Protein AF-A0A353F6K3-F1 (afdb_monomer_lite)

pLDDT: mean 84.4, std 13.79, range [37.53, 97.62]

Radius of gyration: 25.45 Å; chains: 1; bounding box: 51×41×74 Å

Structure (mmCIF, N/CA/C/O backbone):
data_AF-A0A353F6K3-F1
#
_entry.id   AF-A0A353F6K3-F1
#
loop_
_atom_site.group_PDB
_atom_site.id
_atom_site.type_symbol
_atom_site.label_atom_id
_atom_site.label_alt_id
_atom_site.label_comp_id
_atom_site.label_asym_id
_atom_site.label_entity_id
_atom_site.label_seq_id
_atom_site.pdbx_PDB_ins_code
_atom_site.Cartn_x
_atom_site.Cartn_y
_atom_site.Cartn_z
_atom_site.occupancy
_atom_site.B_iso_or_equiv
_atom_site.auth_seq_id
_atom_site.auth_comp_id
_atom_site.auth_asym_id
_atom_site.auth_atom_id
_atom_site.pdbx_PDB_model_num
ATOM 1 N N . LEU A 1 1 ? -13.059 3.653 26.424 1.00 68.94 1 LEU A N 1
ATOM 2 C CA . LEU A 1 1 ? -14.108 4.687 26.258 1.00 68.94 1 LEU A CA 1
ATOM 3 C C . LEU A 1 1 ? -14.624 5.206 27.599 1.00 68.94 1 LEU A C 1
ATOM 5 O O . LEU A 1 1 ? -14.699 6.416 27.741 1.00 68.94 1 LEU A O 1
ATOM 9 N N . THR A 1 2 ? -14.879 4.340 28.588 1.00 82.88 2 THR A N 1
ATOM 10 C CA . THR A 1 2 ? -15.416 4.696 29.921 1.00 82.88 2 THR A CA 1
ATOM 11 C C . THR A 1 2 ? -14.695 5.873 30.584 1.00 82.88 2 THR A C 1
ATOM 13 O O . THR A 1 2 ? -15.332 6.873 30.871 1.00 82.88 2 THR A O 1
ATOM 16 N N . ARG A 1 3 ? -13.354 5.855 30.632 1.00 84.88 3 ARG A N 1
ATOM 17 C CA . ARG A 1 3 ? -12.540 6.946 31.208 1.00 84.88 3 ARG A CA 1
ATOM 18 C C . ARG A 1 3 ? -12.858 8.347 30.662 1.00 84.88 3 ARG A C 1
ATOM 20 O O . ARG A 1 3 ? -12.774 9.320 31.400 1.00 84.88 3 ARG A O 1
ATOM 27 N N . PHE A 1 4 ? -13.160 8.474 29.368 1.00 88.81 4 PHE A N 1
ATOM 28 C CA . PHE A 1 4 ? -13.460 9.780 28.765 1.00 88.81 4 PHE A CA 1
ATOM 29 C C . PHE A 1 4 ? -14.883 10.239 29.093 1.00 88.81 4 P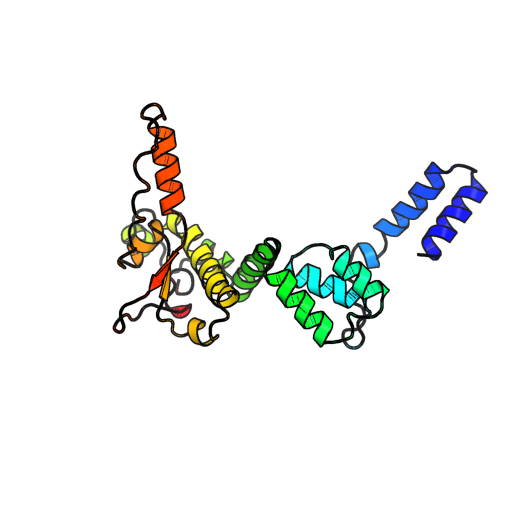HE A C 1
ATOM 31 O O . PHE A 1 4 ? -15.098 11.429 29.295 1.00 88.81 4 PHE A O 1
ATOM 38 N N . PHE A 1 5 ? -15.831 9.300 29.178 1.00 89.31 5 PHE A N 1
ATOM 39 C CA . PHE A 1 5 ? -17.188 9.584 29.643 1.00 89.31 5 PHE A CA 1
ATOM 40 C C . PHE A 1 5 ? -17.203 9.978 31.118 1.00 89.31 5 PHE A C 1
ATOM 42 O O . PHE A 1 5 ? -17.871 10.946 31.466 1.00 89.31 5 PHE A O 1
ATOM 49 N N . ASP A 1 6 ? -16.430 9.288 31.956 1.00 91.38 6 ASP A N 1
ATOM 50 C CA . ASP A 1 6 ? -16.314 9.602 33.382 1.00 91.38 6 ASP A CA 1
ATOM 51 C C . ASP A 1 6 ? -15.755 11.019 33.581 1.00 91.38 6 ASP A C 1
ATOM 53 O O . ASP A 1 6 ? -16.330 11.809 34.323 1.00 91.38 6 ASP A O 1
ATOM 57 N N . LEU A 1 7 ? -14.710 11.388 32.827 1.00 90.44 7 LEU A N 1
ATOM 58 C CA . LEU A 1 7 ? -14.157 12.746 32.832 1.00 90.44 7 LEU A CA 1
ATOM 59 C C . LEU A 1 7 ? -15.170 13.796 32.347 1.00 90.44 7 LEU A C 1
ATOM 61 O O . LEU A 1 7 ? -15.259 14.880 32.921 1.00 90.44 7 LEU A O 1
ATOM 65 N N . ALA A 1 8 ? -15.914 13.499 31.276 1.00 91.50 8 ALA A N 1
ATOM 66 C CA . ALA A 1 8 ? -16.958 14.395 30.781 1.00 91.50 8 ALA A CA 1
ATOM 67 C C . ALA A 1 8 ? -18.022 14.627 31.861 1.00 91.50 8 ALA A C 1
ATOM 69 O O . ALA A 1 8 ? -18.429 15.760 32.103 1.00 91.50 8 ALA A O 1
ATOM 70 N N . LYS A 1 9 ? -18.442 13.550 32.532 1.00 92.25 9 LYS A N 1
ATOM 71 C CA . LYS A 1 9 ? -19.445 13.585 33.592 1.00 92.25 9 LYS A CA 1
ATOM 72 C C . LYS A 1 9 ? -18.966 14.399 34.793 1.00 92.25 9 LYS A C 1
ATOM 74 O O . LYS A 1 9 ? -19.689 15.284 35.228 1.00 92.25 9 LYS A O 1
ATOM 79 N N . GLU A 1 10 ? -17.740 14.173 35.255 1.00 92.31 10 GLU A N 1
ATOM 80 C CA . GLU A 1 10 ? -17.124 14.940 36.347 1.00 92.31 10 GLU A CA 1
ATOM 81 C C . GLU A 1 10 ? -17.079 16.444 36.028 1.00 92.31 10 GLU A C 1
ATOM 83 O O . GLU A 1 10 ? -17.447 17.285 36.846 1.00 92.31 10 GLU A O 1
ATOM 88 N N . ARG A 1 11 ? -16.681 16.802 34.800 1.00 90.50 11 ARG A N 1
ATOM 89 C CA . ARG A 1 11 ? -16.634 18.203 34.353 1.00 90.50 11 ARG A CA 1
ATOM 90 C C . ARG A 1 11 ? -18.015 18.836 34.230 1.00 90.50 11 ARG A C 1
ATOM 92 O O . ARG A 1 11 ? -18.156 20.025 34.510 1.00 90.50 11 ARG A O 1
ATOM 99 N N . TYR A 1 12 ? -19.013 18.056 33.829 1.00 93.06 12 TYR A N 1
ATOM 100 C CA . TYR A 1 12 ? -20.398 18.504 33.794 1.00 93.06 12 TYR A CA 1
ATOM 101 C C . TYR A 1 12 ? -20.952 18.730 35.206 1.00 93.06 12 TYR A C 1
ATOM 103 O O . TYR A 1 12 ? -21.556 19.765 35.452 1.00 93.06 12 TYR A O 1
ATOM 111 N N . GLU A 1 13 ? -20.699 17.817 36.146 1.00 93.06 13 GLU A N 1
ATOM 112 C CA . GLU A 1 13 ? -21.147 17.940 37.542 1.00 93.06 13 GLU A CA 1
ATOM 113 C C . GLU A 1 13 ? -20.523 19.148 38.264 1.00 93.06 13 GLU A C 1
ATOM 115 O O . GLU A 1 13 ? -21.140 19.702 39.169 1.00 93.06 13 GLU A O 1
ATOM 120 N N . ALA A 1 14 ? -19.332 19.593 37.852 1.00 90.00 14 ALA A N 1
ATOM 121 C CA . ALA A 1 14 ? -18.672 20.756 38.444 1.00 90.00 14 ALA A CA 1
ATOM 122 C C . ALA A 1 14 ? -19.297 22.104 38.031 1.00 90.00 14 ALA A C 1
ATOM 124 O O . ALA A 1 14 ? -19.421 23.000 38.864 1.00 90.00 14 ALA A O 1
ATOM 125 N N . ASN A 1 15 ? -19.659 22.261 36.751 1.00 88.81 15 ASN A N 1
ATOM 126 C CA . ASN A 1 15 ? -19.974 23.574 36.168 1.00 88.81 15 ASN A CA 1
ATOM 127 C C . ASN A 1 15 ? -21.317 23.625 35.408 1.00 88.81 15 ASN A C 1
ATOM 129 O O . ASN A 1 15 ? -21.634 24.663 34.831 1.00 88.81 15 ASN A O 1
ATOM 133 N N . GLU A 1 16 ? -22.058 22.513 35.322 1.00 88.69 16 GLU A N 1
ATOM 134 C CA . GLU A 1 16 ? -23.311 22.324 34.555 1.00 88.69 16 GLU A CA 1
ATOM 135 C C . GLU A 1 16 ? -23.234 22.722 33.064 1.00 88.69 16 GLU A C 1
ATOM 137 O O . GLU A 1 16 ? -24.241 22.803 32.358 1.00 88.69 16 GLU A O 1
ATOM 142 N N . ASN A 1 17 ? -22.023 22.929 32.540 1.00 93.25 17 ASN A N 1
ATOM 143 C CA . ASN A 1 17 ? -21.786 23.327 31.161 1.00 93.25 17 ASN A CA 1
ATOM 144 C C . ASN A 1 17 ? -21.434 22.111 30.295 1.00 93.25 17 ASN A C 1
ATOM 146 O O . ASN A 1 17 ? -20.351 21.529 30.393 1.00 93.25 17 ASN A O 1
ATOM 150 N N . VAL A 1 18 ? -22.349 21.759 29.391 1.00 92.56 18 VAL A N 1
ATOM 151 C CA . VAL A 1 18 ? -22.184 20.640 28.451 1.00 92.56 18 VAL A CA 1
ATOM 152 C C . VAL A 1 18 ? -21.007 20.862 27.497 1.00 92.56 18 VAL A C 1
ATOM 154 O O . VAL A 1 18 ? -20.285 19.912 27.192 1.00 92.56 18 VAL A O 1
ATOM 157 N N . LEU A 1 19 ? -20.786 22.096 27.028 1.00 93.00 19 LEU A N 1
ATOM 158 C CA . LEU A 1 19 ? -19.713 22.385 26.074 1.00 93.00 19 LEU A CA 1
ATOM 159 C C . LEU A 1 19 ? -18.340 22.167 26.711 1.00 93.00 19 LEU A C 1
ATOM 161 O O . LEU A 1 19 ? -17.500 21.503 26.107 1.00 93.00 19 LEU A O 1
ATOM 165 N N . ASP A 1 20 ? -18.144 22.630 27.946 1.00 91.00 20 ASP A N 1
ATOM 166 C CA . ASP A 1 20 ? -16.877 22.467 28.671 1.00 91.00 20 ASP A CA 1
ATOM 167 C C . ASP A 1 20 ? -16.587 20.989 28.973 1.00 91.00 20 ASP A C 1
ATOM 169 O O . ASP A 1 20 ? -15.444 20.529 28.861 1.00 91.00 20 ASP A O 1
ATOM 173 N N . ALA A 1 21 ? -17.626 20.221 29.314 1.00 92.56 21 ALA A N 1
ATOM 174 C CA . ALA A 1 21 ? -17.532 18.785 29.551 1.00 92.56 21 ALA A CA 1
ATOM 175 C C . ALA A 1 21 ? -17.104 18.019 28.290 1.00 92.56 21 ALA A C 1
ATOM 177 O O . ALA A 1 21 ? -16.149 17.234 28.321 1.00 92.56 21 ALA A O 1
ATOM 178 N N . VAL A 1 22 ? -17.767 18.287 27.160 1.00 92.38 22 VAL A N 1
ATOM 179 C CA . VAL A 1 22 ? -17.442 17.669 25.867 1.00 92.38 22 VAL A CA 1
ATOM 180 C C . VAL A 1 22 ? -16.057 18.103 25.391 1.00 92.38 22 VAL A C 1
ATOM 182 O O . VAL A 1 22 ? -15.260 17.255 24.989 1.00 92.38 22 VAL A O 1
ATOM 185 N N . GLN A 1 23 ? -15.731 19.396 25.485 1.00 93.12 23 GLN A N 1
ATOM 186 C CA . GLN A 1 23 ? -14.420 19.924 25.112 1.00 93.12 23 GLN A CA 1
ATOM 187 C C . GLN A 1 23 ? -13.305 19.252 25.916 1.00 93.12 23 GLN A C 1
ATOM 189 O O . GLN A 1 23 ? -12.293 18.853 25.339 1.00 93.12 23 GLN A O 1
ATOM 194 N N . SER A 1 24 ? -13.492 19.076 27.224 1.00 90.81 24 SER A N 1
ATOM 195 C CA . SER A 1 24 ? -12.511 18.414 28.089 1.00 90.81 24 SER A CA 1
ATOM 196 C C . SER A 1 24 ? -12.292 16.957 27.678 1.00 90.81 24 SER A C 1
ATOM 198 O O . SER A 1 24 ? -11.151 16.519 27.518 1.00 90.81 24 SER A O 1
ATOM 200 N N . ALA A 1 25 ? -13.375 16.212 27.445 1.00 92.25 25 ALA A N 1
ATOM 201 C CA . ALA A 1 25 ? -13.297 14.814 27.035 1.00 92.25 25 ALA A CA 1
ATOM 202 C C . ALA A 1 25 ? -12.620 14.644 25.668 1.00 92.25 25 ALA A C 1
ATOM 204 O O . ALA A 1 25 ? -11.732 13.800 25.524 1.00 92.25 25 ALA A O 1
ATOM 205 N N . LEU A 1 26 ? -12.984 15.480 24.688 1.00 92.50 26 LEU A N 1
ATOM 206 C CA . LEU A 1 26 ? -12.355 15.497 23.366 1.00 92.50 26 LEU A CA 1
ATOM 207 C C . LEU A 1 26 ? -10.879 15.885 23.451 1.00 92.50 26 LEU A C 1
ATOM 209 O O . LEU A 1 26 ? -10.049 15.223 22.837 1.00 92.50 26 LEU A O 1
ATOM 213 N N . THR A 1 27 ? -10.528 16.895 24.249 1.00 92.50 27 THR A N 1
ATOM 214 C CA . THR A 1 27 ? -9.130 17.316 24.434 1.00 92.50 27 THR A CA 1
ATOM 215 C C . THR A 1 27 ? -8.286 16.161 24.966 1.00 92.50 27 THR A C 1
ATOM 217 O O . THR A 1 27 ? -7.244 15.838 24.402 1.00 92.50 27 THR A O 1
ATOM 220 N N . VAL A 1 28 ? -8.755 15.464 26.004 1.00 92.56 28 VAL A N 1
ATOM 221 C CA . VAL A 1 28 ? -8.019 14.326 26.576 1.00 92.56 28 VAL A CA 1
ATOM 222 C C . VAL A 1 28 ? -7.976 13.130 25.622 1.00 92.56 28 VAL A C 1
ATOM 224 O O . VAL A 1 28 ? -6.989 12.394 25.620 1.00 92.56 28 VAL A O 1
ATOM 227 N N . MET A 1 29 ? -9.006 12.933 24.796 1.00 90.19 29 MET A N 1
ATOM 228 C CA . MET A 1 29 ? -9.000 11.910 23.749 1.00 90.19 29 MET A CA 1
ATOM 229 C C . MET A 1 29 ? -7.950 12.215 22.672 1.00 90.19 29 MET A C 1
ATOM 231 O O . MET A 1 29 ? -7.131 11.348 22.375 1.00 90.19 29 MET A O 1
ATOM 235 N N . LEU A 1 30 ? -7.923 13.443 22.148 1.00 90.81 30 LEU A N 1
ATOM 236 C CA . LEU A 1 30 ? -6.994 13.876 21.096 1.00 90.81 30 LEU A CA 1
ATOM 237 C C . LEU A 1 30 ? -5.541 13.977 21.586 1.00 90.81 30 LEU A C 1
ATOM 239 O O . LEU A 1 30 ? -4.614 13.769 20.811 1.00 90.81 30 LEU A O 1
ATOM 243 N N . CYS A 1 31 ? -5.324 14.250 22.873 1.00 91.50 31 CYS A N 1
ATOM 244 C CA . CYS A 1 31 ? -3.997 14.244 23.494 1.00 91.50 31 CYS A CA 1
ATOM 245 C C . CYS A 1 31 ? -3.570 12.858 24.016 1.00 91.50 31 CYS A C 1
ATOM 247 O O . CYS A 1 31 ? -2.498 12.727 24.607 1.00 91.50 31 CYS A O 1
ATOM 249 N N . SER A 1 32 ? -4.395 11.819 23.855 1.00 87.75 32 SER A N 1
ATOM 250 C CA . SER A 1 32 ? -4.063 10.478 24.337 1.00 87.75 32 SER A CA 1
ATOM 251 C C . SER A 1 32 ? -2.931 9.860 23.507 1.00 87.75 32 SER A C 1
ATOM 253 O O . SER A 1 32 ? -2.994 9.915 22.278 1.00 87.75 32 SER A O 1
ATOM 255 N N . PRO A 1 33 ? -1.953 9.169 24.126 1.00 84.00 33 PRO A N 1
ATOM 256 C CA . PRO A 1 33 ? -0.935 8.423 23.387 1.00 84.00 33 PRO A CA 1
ATOM 257 C C . PRO A 1 33 ? -1.524 7.435 22.374 1.00 84.00 33 PRO A C 1
ATOM 259 O O . PRO A 1 33 ? -1.006 7.324 21.274 1.00 84.00 33 PRO A O 1
ATOM 262 N N . LYS A 1 34 ? -2.653 6.790 22.700 1.00 78.88 34 LYS A N 1
ATOM 263 C CA . LYS A 1 34 ? -3.337 5.852 21.792 1.00 78.88 34 LYS A CA 1
ATOM 264 C C . LYS A 1 34 ? -3.947 6.513 20.551 1.00 78.88 34 LYS A C 1
ATOM 266 O O . LYS A 1 34 ? -4.285 5.815 19.605 1.00 78.88 34 LYS A O 1
ATOM 271 N N . PHE A 1 35 ? -4.153 7.830 20.582 1.00 83.62 35 PHE A N 1
ATOM 272 C CA . PHE A 1 35 ? -4.617 8.606 19.432 1.00 83.62 35 PHE A CA 1
ATOM 273 C C . PHE A 1 35 ? -3.439 9.203 18.655 1.00 83.62 35 PHE A C 1
ATOM 275 O O . PHE A 1 35 ? -3.419 9.160 17.429 1.00 83.62 35 PHE A O 1
ATOM 282 N N . LEU A 1 36 ? -2.456 9.758 19.370 1.00 85.00 36 LEU A N 1
ATOM 283 C CA . LEU A 1 36 ? -1.292 10.417 18.772 1.00 85.00 36 LEU A CA 1
ATOM 284 C C . LEU A 1 36 ? -0.317 9.430 18.124 1.00 85.00 36 LEU A C 1
ATOM 286 O O . LEU A 1 36 ? 0.328 9.763 17.130 1.00 85.00 36 LEU A O 1
ATOM 290 N N . TYR A 1 37 ? -0.206 8.229 18.685 1.00 82.19 37 TYR A N 1
ATOM 291 C CA . TYR A 1 37 ? 0.687 7.187 18.208 1.00 82.19 37 TYR A CA 1
ATOM 292 C C . TYR A 1 37 ? -0.111 6.003 17.677 1.00 82.19 37 TYR A C 1
ATOM 294 O O . TYR A 1 37 ? -1.177 5.658 18.187 1.00 82.19 37 TYR A O 1
ATOM 302 N N . LYS A 1 38 ? 0.456 5.339 16.669 1.00 74.56 38 LYS A N 1
ATOM 303 C CA . LYS A 1 38 ? 0.002 4.019 16.231 1.00 74.56 38 LYS A CA 1
ATOM 304 C C . LYS A 1 38 ? 0.502 2.990 17.244 1.00 74.56 38 LYS A C 1
ATOM 306 O O . LYS A 1 38 ? 1.545 2.377 17.051 1.00 74.56 38 LYS A O 1
ATOM 311 N N . ASP A 1 39 ? -0.198 2.897 18.367 1.00 69.00 39 ASP A N 1
ATOM 312 C CA . ASP A 1 39 ? 0.054 1.894 19.396 1.00 69.00 39 ASP A CA 1
ATOM 313 C C . ASP A 1 39 ? -0.656 0.594 18.998 1.00 69.00 39 ASP A C 1
ATOM 315 O O . ASP A 1 39 ? -1.872 0.465 19.130 1.00 69.00 39 ASP A O 1
ATOM 319 N N . GLU A 1 40 ? 0.104 -0.343 18.435 1.00 66.69 40 GLU A N 1
ATOM 320 C CA . GLU A 1 40 ? -0.397 -1.652 18.000 1.00 66.69 40 GLU A CA 1
ATOM 321 C C . GLU A 1 40 ? -0.374 -2.692 19.137 1.00 66.69 40 GLU A C 1
ATOM 323 O O . GLU A 1 40 ? -0.753 -3.840 18.916 1.00 66.69 40 GLU A O 1
ATOM 328 N N . GLY A 1 41 ? 0.024 -2.299 20.356 1.00 65.19 41 GLY A N 1
ATOM 329 C CA . GLY A 1 41 ? 0.219 -3.208 21.484 1.00 65.19 41 GLY A CA 1
ATOM 330 C C . GLY A 1 41 ? 1.518 -4.015 21.384 1.00 65.19 41 GLY A C 1
ATOM 331 O O . GLY A 1 41 ? 2.424 -3.684 20.618 1.00 65.19 41 GLY A O 1
ATOM 332 N N . ASP A 1 42 ? 1.625 -5.077 22.186 1.00 65.12 42 ASP A N 1
ATOM 333 C CA . ASP A 1 42 ? 2.774 -5.981 22.122 1.00 65.12 42 ASP A CA 1
ATOM 334 C C . ASP A 1 42 ? 2.717 -6.806 20.827 1.00 65.12 42 ASP A C 1
ATOM 336 O O . ASP A 1 42 ? 1.668 -7.329 20.448 1.00 65.12 42 ASP A O 1
ATOM 340 N N . SER A 1 43 ? 3.850 -6.927 20.132 1.00 64.69 43 SER A N 1
ATOM 341 C CA . SER A 1 43 ? 3.912 -7.495 18.774 1.00 64.69 43 SER A CA 1
ATOM 342 C C . SER A 1 43 ? 3.434 -8.950 18.680 1.00 64.69 43 SER A C 1
ATOM 344 O O . SER A 1 43 ? 3.096 -9.415 17.589 1.00 64.69 43 SER A O 1
ATOM 346 N N . LEU A 1 44 ? 3.401 -9.648 19.818 1.00 69.56 44 LEU A N 1
ATOM 347 C CA . LEU A 1 44 ? 3.019 -11.050 19.943 1.00 69.56 44 LEU A CA 1
ATOM 348 C C . LEU A 1 44 ? 1.502 -11.250 20.081 1.00 69.56 44 LEU A C 1
ATOM 350 O O . LEU A 1 44 ? 0.987 -12.226 19.544 1.00 69.56 44 LEU A O 1
ATOM 354 N N . ASP A 1 45 ? 0.785 -10.314 20.714 1.00 80.25 45 ASP A N 1
ATOM 355 C CA . ASP A 1 45 ? -0.641 -10.445 21.045 1.00 80.25 45 ASP A CA 1
ATOM 356 C C .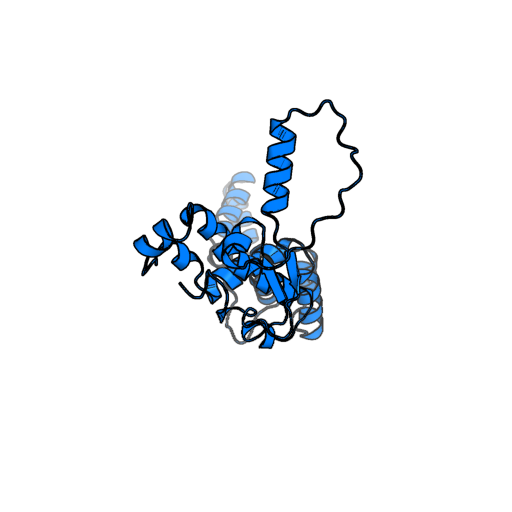 ASP A 1 45 ? -1.424 -9.192 20.641 1.00 80.25 45 ASP A C 1
ATOM 358 O O . ASP A 1 45 ? -1.880 -8.392 21.460 1.00 80.25 45 ASP A O 1
ATOM 362 N N . LEU A 1 46 ? -1.605 -9.033 19.331 1.00 85.56 46 LEU A N 1
ATOM 363 C CA . LEU A 1 46 ? -2.386 -7.932 18.778 1.00 85.56 46 LEU A CA 1
ATOM 364 C C . LEU A 1 46 ? -3.873 -8.108 19.097 1.00 85.56 46 LEU A C 1
ATOM 366 O O . LEU A 1 46 ? -4.465 -9.174 18.872 1.00 85.56 46 LEU A O 1
ATOM 370 N N . ASP A 1 47 ? -4.500 -7.031 19.565 1.00 89.00 47 ASP A N 1
ATOM 371 C CA . ASP A 1 47 ? -5.951 -6.973 19.664 1.00 89.00 47 ASP A CA 1
ATOM 372 C C . ASP A 1 47 ? -6.612 -6.806 18.280 1.00 89.00 47 ASP A C 1
ATOM 374 O O . ASP A 1 47 ? -5.970 -6.542 17.260 1.00 89.00 47 ASP A O 1
ATOM 378 N N . GLU A 1 48 ? -7.926 -6.997 18.235 1.00 93.12 48 GLU A N 1
ATOM 379 C CA . GLU A 1 48 ? -8.717 -6.939 17.004 1.00 93.12 48 GLU A CA 1
ATOM 380 C C . GLU A 1 48 ? -8.622 -5.574 16.291 1.00 93.12 48 GLU A C 1
ATOM 382 O O . GLU A 1 48 ? -8.545 -5.507 15.062 1.00 93.12 48 GLU A O 1
ATOM 387 N N . TYR A 1 49 ? -8.587 -4.475 17.049 1.00 91.12 49 TYR A N 1
ATOM 388 C CA . TYR A 1 49 ? -8.512 -3.117 16.505 1.00 91.12 49 TYR A CA 1
ATOM 389 C C . TYR A 1 49 ? -7.094 -2.768 16.041 1.00 91.12 49 TYR A C 1
ATOM 391 O O . TYR A 1 49 ? -6.932 -2.055 15.046 1.00 91.12 49 TYR A O 1
ATOM 399 N N . ALA A 1 50 ? -6.071 -3.300 16.706 1.00 90.69 50 ALA A N 1
ATOM 400 C CA . ALA A 1 50 ? -4.682 -3.217 16.290 1.00 90.69 50 ALA A CA 1
ATOM 401 C C . ALA A 1 50 ? -4.483 -3.950 14.960 1.00 90.69 50 ALA A C 1
ATOM 403 O O . ALA A 1 50 ? -3.895 -3.390 14.037 1.00 90.69 50 ALA A O 1
ATOM 404 N N . ILE A 1 51 ? -5.055 -5.151 14.796 1.00 93.00 51 ILE A N 1
ATOM 405 C CA . ILE A 1 51 ? -5.030 -5.878 13.516 1.00 93.00 51 ILE A CA 1
ATOM 406 C C . ILE A 1 51 ? -5.721 -5.069 12.407 1.00 93.00 51 ILE A C 1
ATOM 408 O O . ILE A 1 51 ? -5.161 -4.929 11.316 1.00 93.00 51 ILE A O 1
ATOM 412 N N . ALA A 1 52 ? -6.907 -4.510 12.674 1.00 94.69 52 ALA A N 1
ATOM 413 C CA . ALA A 1 52 ? -7.619 -3.663 11.714 1.00 94.69 52 ALA A CA 1
ATOM 414 C C . ALA A 1 52 ? -6.782 -2.445 11.290 1.00 94.69 52 ALA A C 1
ATOM 416 O O . ALA A 1 52 ? -6.622 -2.177 10.099 1.00 94.69 52 ALA A O 1
ATOM 417 N N . SER A 1 53 ? -6.211 -1.741 12.268 1.00 92.25 53 SER A N 1
ATOM 418 C CA . SER A 1 53 ? -5.386 -0.553 12.037 1.00 92.25 53 SER A CA 1
ATOM 419 C C . SER A 1 53 ? -4.127 -0.897 11.243 1.00 92.25 53 SER A C 1
ATOM 421 O O . SER A 1 53 ? -3.786 -0.202 10.289 1.00 92.25 53 SER A O 1
ATOM 423 N N . ARG A 1 54 ? -3.467 -2.014 11.564 1.00 92.00 54 ARG A N 1
ATOM 424 C CA . ARG A 1 54 ? -2.303 -2.503 10.816 1.00 92.00 54 ARG A CA 1
ATOM 425 C C . ARG A 1 54 ? -2.627 -2.754 9.356 1.00 92.00 54 ARG A C 1
ATOM 427 O O . ARG A 1 54 ? -1.913 -2.263 8.489 1.00 92.00 54 ARG A O 1
ATOM 434 N N . LEU A 1 55 ? -3.707 -3.482 9.076 1.00 94.19 55 LEU A N 1
ATOM 435 C CA . LEU A 1 55 ? -4.137 -3.754 7.704 1.00 94.19 55 LEU A CA 1
ATOM 436 C C . LEU A 1 55 ? -4.445 -2.458 6.945 1.00 94.19 55 LEU A C 1
ATOM 438 O O . LEU A 1 55 ? -3.982 -2.287 5.816 1.00 94.19 55 LEU A O 1
ATOM 442 N N . SER A 1 56 ? -5.188 -1.530 7.557 1.00 95.25 56 SER A N 1
ATOM 443 C CA . SER A 1 56 ? -5.588 -0.276 6.910 1.00 95.25 56 SER A CA 1
ATOM 444 C C . SER A 1 56 ? -4.410 0.649 6.637 1.00 95.25 56 SER A C 1
ATOM 446 O O . SER A 1 56 ? -4.287 1.182 5.534 1.00 95.25 56 SER A O 1
ATOM 448 N N . TYR A 1 57 ? -3.501 0.812 7.595 1.00 92.44 57 TYR A N 1
ATOM 449 C CA . TYR A 1 57 ? -2.334 1.661 7.403 1.00 92.44 57 TYR A CA 1
ATOM 450 C C . TYR A 1 57 ? -1.295 1.027 6.488 1.00 92.44 57 TYR A C 1
ATOM 452 O O . TYR A 1 57 ? -0.665 1.754 5.727 1.00 92.44 57 TYR A O 1
ATOM 460 N N . PHE A 1 58 ? -1.149 -0.296 6.508 1.00 92.75 58 PHE A N 1
ATOM 461 C CA . PHE A 1 58 ? -0.231 -0.983 5.610 1.00 92.75 58 PHE A CA 1
ATOM 462 C C . PHE A 1 58 ? -0.711 -0.932 4.154 1.00 92.75 58 PHE A C 1
ATOM 464 O O . PHE A 1 58 ? 0.052 -0.545 3.276 1.00 92.75 58 PHE A O 1
ATOM 471 N N . LEU A 1 59 ? -1.978 -1.273 3.887 1.00 95.56 59 LEU A N 1
ATOM 472 C CA . LEU A 1 59 ? -2.487 -1.396 2.514 1.00 95.56 59 LEU A CA 1
ATOM 473 C C . LEU A 1 59 ? -3.066 -0.096 1.946 1.00 95.56 59 LEU A C 1
ATOM 475 O O . LEU A 1 59 ? -3.029 0.107 0.735 1.00 95.56 59 LEU A O 1
ATOM 479 N N . TRP A 1 60 ? -3.618 0.786 2.781 1.00 96.06 60 TRP A N 1
ATOM 480 C CA . TRP A 1 60 ? -4.283 2.016 2.330 1.00 96.06 60 TRP A CA 1
ATOM 481 C C . TRP A 1 60 ? -3.688 3.301 2.901 1.00 96.06 60 TRP A C 1
ATOM 483 O O . TRP A 1 60 ? -4.119 4.383 2.499 1.00 96.06 60 TRP A O 1
ATOM 493 N N . ASN A 1 61 ? -2.729 3.216 3.827 1.00 92.62 61 ASN A N 1
ATOM 494 C CA . ASN A 1 61 ? -2.142 4.375 4.502 1.00 92.62 61 ASN A CA 1
ATOM 495 C C . ASN A 1 61 ? -3.212 5.327 5.090 1.00 92.62 61 ASN A C 1
ATOM 497 O O . ASN A 1 61 ? -3.117 6.552 5.015 1.00 92.62 61 ASN A O 1
ATOM 501 N N . THR A 1 62 ? -4.297 4.756 5.624 1.00 92.69 62 THR A N 1
ATOM 502 C CA . THR A 1 62 ? -5.417 5.506 6.205 1.00 92.69 62 THR A CA 1
ATOM 503 C C . THR A 1 62 ? -6.180 4.667 7.235 1.00 92.69 62 THR A C 1
ATOM 505 O O . THR A 1 62 ? -5.814 3.522 7.513 1.00 92.69 62 THR A O 1
ATOM 508 N N . LEU A 1 63 ? -7.221 5.256 7.826 1.00 91.50 63 LEU A N 1
ATOM 509 C CA . LEU A 1 63 ? -8.069 4.625 8.835 1.00 91.50 63 LEU A CA 1
ATOM 510 C C . LEU A 1 63 ? -8.775 3.367 8.288 1.00 91.50 63 LEU A C 1
ATOM 512 O O . LEU A 1 63 ? -9.055 3.290 7.085 1.00 91.50 63 LEU A O 1
ATOM 516 N N . PRO A 1 64 ? -9.077 2.384 9.157 1.00 94.69 64 PRO A N 1
ATOM 517 C CA . PRO A 1 64 ? -9.869 1.219 8.779 1.00 94.69 64 PRO A CA 1
ATOM 518 C C . PRO A 1 64 ? -11.271 1.648 8.329 1.00 94.69 64 PRO A C 1
ATOM 520 O O . PRO A 1 64 ? -11.829 2.610 8.853 1.00 94.69 64 PRO A O 1
ATOM 523 N N . ASP A 1 65 ? -11.837 0.947 7.344 1.00 96.88 65 ASP A N 1
ATOM 524 C CA . ASP A 1 65 ? -13.222 1.182 6.930 1.00 96.88 65 ASP A CA 1
ATOM 525 C C . ASP A 1 65 ? -14.215 0.554 7.920 1.00 96.88 65 ASP A C 1
ATOM 527 O O . ASP A 1 65 ? -13.856 -0.297 8.736 1.00 96.88 65 ASP A O 1
ATOM 531 N N . ASP A 1 66 ? -15.487 0.945 7.826 1.00 97.12 66 ASP A N 1
ATOM 532 C CA . ASP A 1 66 ? -16.543 0.469 8.732 1.00 97.12 66 ASP A CA 1
ATOM 533 C C . ASP A 1 66 ? -16.649 -1.061 8.764 1.00 97.12 66 ASP A C 1
ATOM 535 O O . ASP A 1 66 ? -16.961 -1.654 9.797 1.00 97.12 66 ASP A O 1
ATOM 539 N N . ARG A 1 67 ? -16.355 -1.722 7.637 1.00 96.94 67 ARG A N 1
ATOM 540 C CA . ARG A 1 67 ? -16.325 -3.184 7.547 1.00 96.94 67 ARG A CA 1
ATOM 541 C C . ARG A 1 67 ? -15.220 -3.767 8.422 1.00 96.94 67 ARG A C 1
ATOM 543 O O . ARG A 1 67 ? -15.491 -4.698 9.178 1.00 96.94 67 ARG A O 1
ATOM 550 N N . LEU A 1 68 ? -14.001 -3.240 8.331 1.00 96.50 68 LEU A N 1
ATOM 551 C CA . LEU A 1 68 ? -12.874 -3.718 9.126 1.00 96.50 68 LEU A CA 1
ATOM 552 C C . LEU A 1 68 ? -13.070 -3.405 10.618 1.00 96.50 68 LEU A C 1
ATOM 554 O O . LEU A 1 68 ? -12.788 -4.258 11.454 1.00 96.50 68 LEU A O 1
ATOM 558 N N . ILE A 1 69 ? -13.651 -2.243 10.945 1.00 96.38 69 ILE A N 1
ATOM 559 C CA . ILE A 1 69 ? -14.047 -1.890 12.318 1.00 96.38 69 ILE A CA 1
ATOM 560 C C . ILE A 1 69 ? -15.080 -2.887 12.851 1.00 96.38 69 ILE A C 1
ATOM 562 O O . ILE A 1 69 ? -14.909 -3.421 13.943 1.00 96.38 69 ILE A O 1
ATOM 566 N N . LYS A 1 70 ? -16.121 -3.201 12.072 1.00 97.62 70 LYS A N 1
ATOM 567 C CA . LYS A 1 70 ? -17.152 -4.168 12.466 1.00 97.62 70 LYS A CA 1
ATOM 568 C C . LYS A 1 70 ? -16.569 -5.560 12.717 1.00 97.62 70 LYS A C 1
ATOM 570 O O . LYS A 1 70 ? -16.902 -6.183 13.720 1.00 97.62 70 LYS A O 1
ATOM 575 N N . LEU A 1 71 ? -15.691 -6.042 11.837 1.00 97.50 71 LEU A N 1
ATOM 576 C CA . LEU A 1 71 ? -15.021 -7.334 12.022 1.00 97.50 71 LEU A CA 1
ATOM 577 C C . LEU A 1 71 ? -14.153 -7.353 13.285 1.00 97.50 71 LEU A C 1
ATOM 579 O O . LEU A 1 71 ? -14.129 -8.369 13.979 1.00 97.50 71 LEU A O 1
ATOM 583 N N . ALA A 1 72 ? -13.494 -6.235 13.599 1.00 95.75 72 ALA A N 1
ATOM 584 C CA . ALA A 1 72 ? -12.736 -6.092 14.833 1.00 95.75 72 ALA A CA 1
ATOM 585 C C . ALA A 1 72 ? -13.650 -6.139 16.069 1.00 95.75 72 ALA A C 1
ATOM 587 O O . ALA A 1 72 ? -13.373 -6.855 17.028 1.00 95.75 72 ALA A O 1
ATOM 588 N N . THR A 1 73 ? -14.781 -5.425 16.035 1.00 95.56 73 THR A N 1
ATOM 589 C CA . THR A 1 73 ? -15.784 -5.448 17.111 1.00 95.56 73 THR A CA 1
ATOM 590 C C . THR A 1 73 ? -16.355 -6.848 17.338 1.00 95.56 73 THR A C 1
ATOM 592 O O . THR A 1 73 ? -16.600 -7.236 18.477 1.00 95.56 73 THR A O 1
ATOM 595 N N . GLU A 1 74 ? -16.552 -7.617 16.267 1.00 96.50 74 GLU A N 1
ATOM 596 C CA . GLU A 1 74 ? -17.061 -8.991 16.322 1.00 96.50 74 GLU A CA 1
ATOM 597 C C . GLU A 1 74 ? -15.997 -10.035 16.709 1.00 96.50 74 GLU A C 1
ATOM 599 O O . GLU A 1 74 ? -16.337 -11.211 16.836 1.00 96.50 74 GLU A O 1
ATOM 604 N N . GLY A 1 75 ? -14.729 -9.649 16.891 1.00 95.38 75 GLY A N 1
ATOM 605 C CA . GLY A 1 75 ? -13.664 -10.581 17.276 1.00 95.38 75 GLY A CA 1
ATOM 606 C C . GLY A 1 75 ? -13.216 -11.529 16.158 1.00 95.38 75 GLY A C 1
ATOM 607 O O . GLY A 1 75 ? -12.823 -12.663 16.426 1.00 95.38 75 GLY A O 1
ATOM 608 N N . LYS A 1 76 ? -13.367 -11.120 14.892 1.00 96.81 76 LYS A N 1
ATOM 609 C CA . LYS A 1 76 ? -13.161 -11.994 13.724 1.00 96.81 76 LYS A CA 1
ATOM 610 C C . LYS A 1 76 ? -11.800 -11.833 13.054 1.00 96.81 76 LYS A C 1
ATOM 612 O O . LYS A 1 76 ? -11.435 -12.679 12.243 1.00 96.81 76 LYS A O 1
ATOM 617 N N . LEU A 1 77 ? -11.046 -10.772 13.339 1.00 95.38 77 LEU A N 1
ATOM 618 C CA . LEU A 1 77 ? -9.779 -10.487 12.661 1.00 95.38 77 LEU A CA 1
ATOM 619 C C . LEU A 1 77 ? -8.606 -11.299 13.210 1.00 95.38 77 LEU A C 1
ATOM 621 O O . LEU A 1 77 ? -7.555 -11.332 12.576 1.00 95.38 77 LEU A O 1
ATOM 625 N N . LYS A 1 78 ? -8.757 -12.015 14.325 1.00 92.94 78 LYS A N 1
ATOM 626 C CA . LYS A 1 78 ? -7.773 -13.035 14.721 1.00 92.94 78 LYS A CA 1
ATOM 627 C C . LYS A 1 78 ? -7.762 -14.258 13.802 1.00 92.94 78 LYS A C 1
ATOM 629 O O . LYS A 1 78 ? -6.728 -14.919 13.706 1.00 92.94 78 LYS A O 1
ATOM 634 N N . ASP A 1 79 ? -8.852 -14.531 13.084 1.00 95.62 79 ASP A N 1
ATOM 635 C CA . ASP A 1 79 ? -8.907 -15.615 12.101 1.00 95.62 79 ASP A CA 1
ATOM 636 C C . ASP A 1 79 ? -8.053 -15.267 10.858 1.00 95.62 79 ASP A C 1
ATOM 638 O O . ASP A 1 79 ? -8.340 -14.294 10.146 1.00 95.62 79 ASP A O 1
ATOM 642 N N . PRO A 1 80 ? -7.000 -16.049 10.543 1.00 95.44 80 PRO A N 1
ATOM 643 C CA . PRO A 1 80 ? -6.165 -15.818 9.366 1.00 95.44 80 PRO A CA 1
ATOM 644 C C . PRO A 1 80 ? -6.934 -15.827 8.039 1.00 95.44 80 PRO A C 1
ATOM 646 O O . PRO A 1 80 ? -6.568 -15.084 7.126 1.00 95.44 80 PRO A O 1
ATOM 649 N N . SER A 1 81 ? -7.994 -16.630 7.924 1.00 97.25 81 SER A N 1
ATOM 650 C CA . SER A 1 81 ? -8.797 -16.730 6.703 1.00 97.25 81 SER A CA 1
ATOM 651 C C . SER A 1 81 ? -9.584 -15.443 6.442 1.00 97.25 81 SER A C 1
ATOM 653 O O . SER A 1 81 ? -9.573 -14.925 5.322 1.00 97.25 81 SER A O 1
ATOM 655 N N . VAL A 1 82 ? -10.166 -14.858 7.495 1.00 97.44 82 VAL A N 1
ATOM 656 C CA . VAL A 1 82 ? -10.861 -13.564 7.443 1.00 97.44 82 VAL A CA 1
ATOM 657 C C . VAL A 1 82 ? -9.877 -12.458 7.071 1.00 97.44 82 VAL A C 1
ATOM 659 O O . VAL A 1 82 ? -10.154 -11.674 6.163 1.00 97.44 82 VAL A O 1
ATOM 662 N N . ARG A 1 83 ? -8.689 -12.428 7.694 1.00 95.62 83 ARG A N 1
ATOM 663 C CA . ARG A 1 83 ? -7.647 -11.439 7.360 1.00 95.62 83 ARG A CA 1
ATOM 664 C C . ARG A 1 83 ? -7.201 -11.522 5.908 1.00 95.62 83 ARG A C 1
ATOM 666 O O . ARG A 1 83 ? -7.059 -10.490 5.260 1.00 95.62 83 ARG A O 1
ATOM 673 N N . SER A 1 84 ? -6.984 -12.731 5.394 1.00 96.81 84 SER A N 1
ATOM 674 C CA . SER A 1 84 ? -6.568 -12.934 4.004 1.00 96.81 84 SER A CA 1
ATOM 675 C C . SER A 1 84 ? -7.635 -12.435 3.023 1.00 96.81 84 SER A C 1
ATOM 677 O O . SER A 1 84 ? -7.320 -11.704 2.082 1.00 96.81 84 SER A O 1
ATOM 679 N N . ALA A 1 85 ? -8.908 -12.744 3.285 1.00 97.62 85 ALA A N 1
ATOM 680 C CA . ALA A 1 85 ? -10.020 -12.269 2.468 1.00 97.62 85 ALA A CA 1
ATOM 681 C C . ALA A 1 85 ? -10.145 -10.734 2.482 1.00 97.62 85 ALA A C 1
ATOM 683 O O . ALA A 1 85 ? -10.334 -10.123 1.426 1.00 97.62 85 ALA A O 1
ATOM 684 N N . GLU A 1 86 ? -9.998 -10.098 3.651 1.00 97.62 86 GLU A N 1
ATOM 685 C CA . GLU A 1 86 ? -10.005 -8.636 3.755 1.00 97.62 86 GLU A CA 1
ATOM 686 C C . GLU A 1 86 ? -8.802 -8.002 3.053 1.00 97.62 86 GLU A C 1
ATOM 688 O O . GLU A 1 86 ? -8.987 -7.047 2.305 1.00 97.62 86 GLU A O 1
ATOM 693 N N . ALA A 1 87 ? -7.597 -8.559 3.192 1.00 96.81 87 ALA A N 1
ATOM 694 C CA . ALA A 1 87 ? -6.414 -8.055 2.497 1.00 96.81 87 ALA A CA 1
ATOM 695 C C . ALA A 1 87 ? -6.593 -8.085 0.968 1.00 96.81 87 ALA A C 1
ATOM 697 O O . ALA A 1 87 ? -6.348 -7.084 0.295 1.00 96.81 87 ALA A O 1
ATOM 698 N N . LEU A 1 88 ? -7.104 -9.189 0.410 1.00 95.94 88 LEU A N 1
ATOM 699 C CA . LEU A 1 88 ? -7.384 -9.302 -1.027 1.00 95.94 88 LEU A CA 1
ATOM 700 C C . LEU A 1 88 ? -8.462 -8.318 -1.496 1.00 95.94 88 LEU A C 1
ATOM 702 O O . LEU A 1 88 ? -8.356 -7.759 -2.589 1.00 95.94 88 LEU A O 1
ATOM 706 N N . ARG A 1 89 ? -9.502 -8.088 -0.686 1.00 96.88 89 ARG A N 1
ATOM 707 C CA . ARG A 1 89 ? -10.506 -7.053 -0.966 1.00 96.88 89 ARG A CA 1
ATOM 708 C C . ARG A 1 89 ? -9.861 -5.670 -0.984 1.00 96.88 89 ARG A C 1
ATOM 710 O O . ARG A 1 89 ? -10.114 -4.899 -1.905 1.00 96.88 89 ARG A O 1
ATOM 717 N N . MET A 1 90 ? -9.045 -5.363 0.019 1.00 97.06 90 MET A N 1
ATOM 718 C CA . MET A 1 90 ? -8.397 -4.063 0.166 1.00 97.06 90 MET A CA 1
ATOM 719 C C . MET A 1 90 ? -7.411 -3.779 -0.967 1.00 97.06 90 MET A C 1
ATOM 721 O O . MET A 1 90 ? -7.357 -2.651 -1.447 1.00 97.06 90 MET A O 1
ATOM 725 N N . LEU A 1 91 ? -6.695 -4.795 -1.452 1.00 95.44 91 LEU A N 1
ATOM 726 C CA . LEU A 1 91 ? -5.796 -4.673 -2.602 1.00 95.44 91 LEU A CA 1
ATOM 727 C C . LEU A 1 91 ? -6.530 -4.315 -3.905 1.00 95.44 91 LEU A C 1
ATOM 729 O O . LEU A 1 91 ? -5.966 -3.615 -4.742 1.00 95.44 91 LEU A O 1
ATOM 733 N N . LYS A 1 92 ? -7.795 -4.727 -4.061 1.00 95.06 92 LYS A N 1
ATOM 734 C CA . LYS A 1 92 ? -8.637 -4.373 -5.220 1.00 95.06 92 LYS A CA 1
ATOM 735 C C . LYS A 1 92 ? -9.229 -2.961 -5.147 1.00 95.06 92 LYS A C 1
ATOM 737 O O . LYS A 1 92 ? -9.749 -2.470 -6.147 1.00 95.06 92 LYS A O 1
ATOM 742 N N . ASP A 1 93 ? -9.201 -2.324 -3.980 1.00 96.56 93 ASP A N 1
ATOM 743 C CA . ASP A 1 93 ? -9.711 -0.966 -3.786 1.00 96.56 93 ASP A CA 1
ATOM 744 C C . ASP A 1 93 ? -8.709 0.064 -4.342 1.00 96.56 93 ASP A C 1
ATOM 746 O O . ASP A 1 93 ? -7.512 -0.085 -4.103 1.00 96.56 93 ASP A O 1
ATOM 750 N N . PRO A 1 94 ? -9.149 1.144 -5.019 1.00 95.25 94 PRO A N 1
ATOM 751 C CA . PRO A 1 94 ? -8.253 2.180 -5.544 1.00 95.25 94 PRO A CA 1
ATOM 752 C C . PRO A 1 94 ? -7.292 2.789 -4.512 1.00 95.25 94 PRO A C 1
ATOM 754 O O . PRO A 1 94 ? -6.223 3.281 -4.877 1.00 95.25 94 PRO A O 1
ATOM 757 N N . ARG A 1 95 ? -7.637 2.756 -3.217 1.00 95.56 95 ARG A N 1
ATOM 758 C CA . ARG A 1 95 ? -6.758 3.205 -2.129 1.00 95.56 95 ARG A CA 1
ATOM 759 C C . ARG A 1 95 ? -5.466 2.393 -2.026 1.00 95.56 95 ARG A C 1
ATOM 761 O O . ARG A 1 95 ? -4.476 2.943 -1.546 1.00 95.56 95 ARG A O 1
ATOM 768 N N . SER A 1 96 ? -5.434 1.149 -2.513 1.00 95.56 96 SER A N 1
ATOM 769 C CA . SER A 1 96 ? -4.230 0.300 -2.526 1.00 95.56 96 SER A CA 1
ATOM 770 C C . SER A 1 96 ? -3.100 0.863 -3.388 1.00 95.56 96 SER A C 1
ATOM 772 O O . SER A 1 96 ? -1.934 0.531 -3.178 1.00 95.56 96 SER A O 1
ATOM 774 N N . GLN A 1 97 ? -3.407 1.794 -4.300 1.00 94.38 97 GLN A N 1
ATOM 775 C CA . GLN A 1 97 ? -2.391 2.508 -5.067 1.00 94.38 97 GLN A CA 1
ATOM 776 C C . GLN A 1 97 ? -1.401 3.255 -4.159 1.00 94.38 97 GLN A C 1
ATOM 778 O O . GLN A 1 97 ? -0.246 3.424 -4.541 1.00 94.38 97 GLN A O 1
ATOM 783 N N . ARG A 1 98 ? -1.828 3.669 -2.955 1.00 94.81 98 ARG A N 1
ATOM 784 C CA . ARG A 1 98 ? -0.948 4.279 -1.947 1.00 94.81 98 ARG A CA 1
ATOM 785 C C . ARG A 1 98 ? 0.118 3.292 -1.485 1.00 94.81 98 ARG A C 1
ATOM 787 O O . ARG A 1 98 ? 1.291 3.627 -1.539 1.00 94.81 98 ARG A O 1
ATOM 794 N N . PHE A 1 99 ? -0.274 2.064 -1.138 1.00 95.56 99 PHE A N 1
ATOM 795 C CA . PHE A 1 99 ? 0.667 0.995 -0.794 1.00 95.56 99 PHE A CA 1
ATOM 796 C C . PHE A 1 99 ? 1.643 0.714 -1.937 1.00 95.56 99 PHE A C 1
ATOM 798 O O . PHE A 1 99 ? 2.845 0.696 -1.711 1.00 95.56 99 PHE A O 1
ATOM 805 N N . VAL A 1 100 ? 1.143 0.559 -3.167 1.00 95.88 100 VAL A N 1
ATOM 806 C CA . VAL A 1 100 ? 1.983 0.304 -4.350 1.00 95.88 100 VAL A CA 1
ATOM 807 C C . VAL A 1 100 ? 3.066 1.371 -4.519 1.00 95.88 100 VAL A C 1
ATOM 809 O O . VAL A 1 100 ? 4.227 1.033 -4.741 1.00 95.88 100 VAL A O 1
ATOM 812 N N . THR A 1 101 ? 2.701 2.646 -4.392 1.00 94.56 101 THR A N 1
ATOM 813 C CA . THR A 1 101 ? 3.645 3.764 -4.473 1.00 94.56 101 THR A CA 1
ATOM 814 C C . THR A 1 101 ? 4.600 3.767 -3.279 1.00 94.56 101 THR A C 1
ATOM 816 O O . THR A 1 101 ? 5.809 3.650 -3.468 1.00 94.56 101 THR A O 1
ATOM 819 N N . ASP A 1 102 ? 4.071 3.844 -2.058 1.00 93.62 102 ASP A N 1
ATOM 820 C CA . ASP A 1 102 ? 4.858 4.070 -0.842 1.00 93.62 102 ASP A CA 1
ATOM 821 C C . ASP A 1 102 ? 5.821 2.906 -0.559 1.00 93.62 102 ASP A C 1
ATOM 823 O O . ASP A 1 102 ? 6.979 3.129 -0.201 1.00 93.62 102 ASP A O 1
ATOM 827 N N . PHE A 1 103 ? 5.365 1.662 -0.747 1.00 94.81 103 PHE A N 1
ATOM 828 C CA . PHE A 1 103 ? 6.185 0.467 -0.546 1.00 94.81 103 PHE A CA 1
ATOM 829 C C . PHE A 1 103 ? 7.328 0.404 -1.558 1.00 94.81 103 PHE A C 1
ATOM 831 O O . PHE A 1 103 ? 8.479 0.217 -1.170 1.00 94.81 103 PHE A O 1
ATOM 838 N N . THR A 1 104 ? 7.031 0.589 -2.847 1.00 94.44 104 THR A N 1
ATOM 839 C CA . THR A 1 104 ? 8.042 0.473 -3.909 1.00 94.44 104 THR A CA 1
ATOM 840 C C . THR A 1 104 ? 9.087 1.582 -3.807 1.00 94.44 104 THR A C 1
ATOM 842 O O . THR A 1 104 ? 10.277 1.328 -3.983 1.00 94.44 104 THR A O 1
ATOM 845 N N . GLU A 1 105 ? 8.666 2.803 -3.469 1.00 92.56 105 GLU A N 1
ATOM 846 C CA . GLU A 1 105 ? 9.576 3.935 -3.281 1.00 92.56 105 GLU A CA 1
ATOM 847 C C . GLU A 1 105 ? 10.544 3.743 -2.117 1.00 92.56 105 GLU A C 1
ATOM 849 O O . GLU A 1 105 ? 11.707 4.135 -2.228 1.00 92.56 105 GLU A O 1
ATOM 854 N N . GLN A 1 106 ? 10.081 3.151 -1.016 1.00 92.50 106 GLN A N 1
ATOM 855 C CA . GLN A 1 106 ? 10.929 2.852 0.136 1.00 92.50 106 GLN A CA 1
ATOM 856 C C . GLN A 1 106 ? 11.828 1.649 -0.131 1.00 92.50 106 GLN A C 1
ATOM 858 O O . GLN A 1 106 ? 13.022 1.715 0.141 1.00 92.50 106 GLN A O 1
ATOM 863 N N . TRP A 1 107 ? 11.274 0.575 -0.697 1.00 93.44 107 TRP A N 1
ATOM 864 C CA . TRP A 1 107 ? 12.011 -0.653 -0.977 1.00 93.44 107 TRP A CA 1
ATOM 865 C C . TRP A 1 107 ? 13.193 -0.415 -1.921 1.00 93.44 107 TRP A C 1
ATOM 867 O O . TRP A 1 107 ? 14.296 -0.881 -1.650 1.00 93.44 107 TRP A O 1
ATOM 877 N N . LEU A 1 108 ? 12.969 0.329 -3.005 1.00 91.75 108 LEU A N 1
ATOM 878 C CA . LEU A 1 108 ? 13.993 0.614 -4.013 1.00 91.75 108 LEU A CA 1
ATOM 879 C C . LEU A 1 108 ? 14.681 1.968 -3.799 1.00 91.75 108 LEU A C 1
ATOM 881 O O . LEU A 1 108 ? 15.450 2.403 -4.649 1.00 91.75 108 LEU A O 1
ATOM 885 N N . GLU A 1 109 ? 14.375 2.655 -2.694 1.00 90.75 109 GLU A N 1
ATOM 886 C CA . GLU A 1 109 ? 14.901 3.981 -2.358 1.00 90.75 109 GLU A CA 1
ATOM 887 C C . GLU A 1 109 ? 14.809 4.991 -3.521 1.00 90.75 109 GLU A C 1
ATOM 889 O O . GLU A 1 109 ? 15.714 5.795 -3.743 1.00 90.75 109 GLU A O 1
ATOM 894 N N . LEU A 1 110 ? 13.693 4.990 -4.262 1.00 89.12 110 LEU A N 1
ATOM 895 C CA . LEU A 1 110 ? 13.551 5.716 -5.537 1.00 89.12 110 LEU A CA 1
ATOM 896 C C . LEU A 1 110 ? 13.721 7.240 -5.417 1.00 89.12 110 LEU A C 1
ATOM 898 O O . LEU A 1 110 ? 13.961 7.923 -6.410 1.00 89.12 110 LEU A O 1
ATOM 902 N N . HIS A 1 111 ? 13.630 7.793 -4.206 1.00 84.12 111 HIS A N 1
ATOM 903 C CA . HIS A 1 111 ? 13.953 9.194 -3.922 1.00 84.12 111 HIS A CA 1
ATOM 904 C C . HIS A 1 111 ? 15.430 9.536 -4.202 1.00 84.12 111 HIS A C 1
ATOM 906 O O . HIS A 1 111 ? 15.759 10.696 -4.448 1.00 84.12 111 HIS A O 1
ATOM 912 N N . LYS A 1 112 ? 16.331 8.544 -4.200 1.00 83.69 112 LYS A N 1
ATOM 913 C CA . LYS A 1 112 ? 17.756 8.736 -4.503 1.00 83.69 112 LYS A CA 1
ATOM 914 C C . LYS A 1 112 ? 18.016 9.043 -5.976 1.00 83.69 112 LYS A C 1
ATOM 916 O O . LYS A 1 112 ? 19.024 9.682 -6.255 1.00 83.69 112 LYS A O 1
ATOM 921 N N . ILE A 1 113 ? 17.097 8.710 -6.888 1.00 80.31 113 ILE A N 1
ATOM 922 C CA . ILE A 1 113 ? 17.193 9.030 -8.329 1.00 80.31 113 ILE A CA 1
ATOM 923 C C . ILE A 1 113 ? 17.319 10.548 -8.565 1.00 80.31 113 ILE A C 1
ATOM 925 O O . ILE A 1 113 ? 17.930 11.002 -9.539 1.00 80.31 113 ILE A O 1
ATOM 929 N N . ASP A 1 114 ? 16.760 11.359 -7.667 1.00 73.56 114 ASP A N 1
ATOM 930 C CA . ASP A 1 114 ? 16.845 12.817 -7.750 1.00 73.56 114 ASP A CA 1
ATOM 931 C C . ASP A 1 114 ? 18.197 13.356 -7.250 1.00 73.56 114 ASP A C 1
ATOM 933 O O . ASP A 1 114 ? 18.655 14.404 -7.709 1.00 73.56 114 ASP A O 1
ATOM 937 N N . VAL A 1 115 ? 18.860 12.626 -6.347 1.00 73.31 115 VAL A N 1
ATOM 938 C CA . VAL A 1 115 ? 20.038 13.085 -5.591 1.00 73.31 115 VAL A CA 1
ATOM 939 C C . VAL A 1 115 ? 21.343 12.520 -6.153 1.00 73.31 115 VAL A C 1
ATOM 941 O O . VAL A 1 115 ? 22.345 13.230 -6.242 1.00 73.31 115 VAL A O 1
ATOM 944 N N . VAL A 1 116 ? 21.343 11.248 -6.544 1.00 64.56 116 VAL A N 1
ATOM 945 C CA . VAL A 1 116 ? 22.521 10.517 -7.007 1.00 64.56 116 VAL A CA 1
ATOM 946 C C . VAL A 1 116 ? 22.534 10.551 -8.529 1.00 64.56 116 VAL A C 1
ATOM 948 O O . VAL A 1 116 ? 21.615 10.087 -9.196 1.00 64.56 116 VAL A O 1
ATOM 951 N N . ASN A 1 117 ? 23.558 11.181 -9.102 1.00 64.00 117 ASN A N 1
ATOM 952 C CA . ASN A 1 117 ? 23.805 11.107 -10.536 1.00 64.00 117 ASN A CA 1
ATOM 953 C C . ASN A 1 117 ? 25.314 10.993 -10.786 1.00 64.00 117 ASN A C 1
ATOM 955 O O . ASN A 1 117 ? 25.980 12.015 -10.989 1.00 64.00 117 ASN A O 1
ATOM 959 N N . PRO A 1 118 ? 25.866 9.768 -10.760 1.00 56.81 118 PRO A N 1
ATOM 960 C CA . PRO A 1 118 ? 27.303 9.558 -10.850 1.00 56.81 118 PRO A CA 1
ATOM 961 C C . PRO A 1 118 ? 27.887 10.008 -12.201 1.00 56.81 118 PRO A C 1
ATOM 963 O O . PRO A 1 118 ? 29.101 10.137 -12.321 1.00 56.81 118 PRO A O 1
ATOM 966 N N . GLN A 1 119 ? 27.049 10.271 -13.219 1.00 65.44 119 GLN A N 1
ATOM 967 C CA . GLN A 1 119 ? 27.466 10.608 -14.589 1.00 65.44 119 GLN A CA 1
ATOM 968 C C . GLN A 1 119 ? 26.584 11.700 -15.224 1.00 65.44 119 GLN A C 1
ATOM 970 O O . GLN A 1 119 ? 26.256 11.652 -16.415 1.00 65.44 119 GLN A O 1
ATOM 975 N N . ALA A 1 120 ? 26.197 12.708 -14.435 1.00 65.50 120 ALA A N 1
ATOM 976 C CA . ALA A 1 120 ? 25.238 13.738 -14.848 1.00 65.50 120 ALA A CA 1
ATOM 977 C C . ALA A 1 120 ? 25.623 14.450 -16.151 1.00 65.50 120 ALA A C 1
ATOM 979 O O . ALA A 1 120 ? 24.758 14.798 -16.956 1.00 65.50 120 ALA A O 1
ATOM 980 N N . GLU A 1 121 ? 26.921 14.643 -16.365 1.00 66.00 121 GLU A N 1
ATOM 981 C CA . GLU A 1 121 ? 27.457 15.321 -17.537 1.00 66.00 121 GLU A CA 1
ATOM 982 C C . GLU A 1 121 ? 27.291 14.475 -18.809 1.00 66.00 121 GLU A C 1
ATOM 984 O O . GLU A 1 121 ? 26.691 14.938 -19.778 1.00 66.00 121 GLU A O 1
ATOM 989 N N . ILE A 1 122 ? 27.685 13.196 -18.782 1.00 67.88 122 ILE A N 1
ATOM 990 C CA . ILE A 1 122 ? 27.540 12.266 -19.918 1.00 67.88 122 ILE A CA 1
ATOM 991 C C . ILE A 1 122 ? 26.066 12.084 -20.289 1.00 67.88 122 ILE A C 1
ATOM 993 O O . ILE A 1 122 ? 25.699 12.132 -21.467 1.00 67.88 122 ILE A O 1
ATOM 997 N N . LEU A 1 123 ? 25.202 11.910 -19.289 1.00 67.94 123 LEU A N 1
ATOM 998 C CA . LEU A 1 123 ? 23.771 11.702 -19.500 1.00 67.94 123 LEU A CA 1
ATOM 999 C C . LEU A 1 123 ? 23.095 12.944 -20.083 1.00 67.94 123 LEU A C 1
ATOM 1001 O O . LEU A 1 123 ? 22.246 12.818 -20.964 1.00 67.94 123 LEU A O 1
ATOM 1005 N N . LYS A 1 124 ? 23.513 14.144 -19.665 1.00 66.88 124 LYS A N 1
ATOM 1006 C CA . LYS A 1 124 ? 23.011 15.413 -20.210 1.00 66.88 124 LYS A CA 1
ATOM 1007 C C . LYS A 1 124 ? 23.349 15.590 -21.693 1.00 66.88 124 LYS A C 1
ATOM 1009 O O . LYS A 1 124 ? 22.526 16.136 -22.429 1.00 66.88 124 LYS A O 1
ATOM 1014 N N . TYR A 1 125 ? 24.527 15.144 -22.135 1.00 66.44 125 TYR A N 1
ATOM 1015 C CA . TYR A 1 125 ? 24.933 15.231 -23.544 1.00 66.44 125 TYR A CA 1
ATOM 1016 C C . TYR A 1 125 ? 24.364 14.098 -24.407 1.00 66.44 125 TYR A C 1
ATOM 1018 O O . TYR A 1 125 ? 24.039 14.326 -25.572 1.00 66.44 125 TYR A O 1
ATOM 1026 N N . THR A 1 126 ? 24.199 12.904 -23.834 1.00 68.38 126 THR A N 1
ATOM 1027 C CA . THR A 1 126 ? 23.687 11.716 -24.538 1.00 68.38 126 THR A CA 1
ATOM 1028 C C . THR A 1 126 ? 22.166 11.763 -24.697 1.00 68.38 126 THR A C 1
ATOM 1030 O O . THR A 1 126 ? 21.637 11.436 -25.758 1.00 68.38 126 THR A O 1
ATOM 1033 N N . PHE A 1 127 ? 21.456 12.223 -23.664 1.00 66.62 127 PHE A N 1
ATOM 1034 C CA . PHE A 1 127 ? 20.001 12.335 -23.641 1.00 66.62 127 PHE A CA 1
ATOM 1035 C C . PHE A 1 127 ? 19.594 13.800 -23.471 1.00 66.62 127 PHE A C 1
ATOM 1037 O O . PHE A 1 127 ? 19.559 14.350 -22.365 1.00 66.62 127 PHE A O 1
ATOM 1044 N N . LYS A 1 128 ? 19.242 14.454 -24.585 1.00 66.69 128 LYS A N 1
ATOM 1045 C CA . LYS A 1 128 ? 18.662 15.803 -24.540 1.00 66.69 128 LYS A CA 1
ATOM 1046 C C . LYS A 1 128 ? 17.396 15.777 -23.680 1.00 66.69 128 LYS A C 1
ATOM 1048 O O . LYS A 1 128 ? 16.449 15.070 -23.997 1.00 66.69 128 LYS A O 1
ATOM 1053 N N . GLY A 1 129 ? 17.375 16.566 -22.607 1.00 70.00 129 GLY A N 1
ATOM 1054 C CA . GLY A 1 129 ? 16.223 16.629 -21.704 1.00 70.00 129 GLY A CA 1
ATOM 1055 C C . GLY A 1 129 ? 16.163 15.515 -20.655 1.00 70.00 129 GLY A C 1
ATOM 1056 O O . GLY A 1 129 ? 15.105 15.315 -20.070 1.00 70.00 129 GLY A O 1
ATOM 1057 N N . PHE A 1 130 ? 17.282 14.839 -20.361 1.00 71.81 130 PHE A N 1
ATOM 1058 C CA . PHE A 1 130 ? 17.380 13.787 -19.337 1.00 71.81 130 PHE A CA 1
ATOM 1059 C C . PHE A 1 130 ? 16.732 14.148 -17.986 1.00 71.81 130 PHE A C 1
ATOM 1061 O O . PHE A 1 130 ? 16.076 13.318 -17.365 1.00 71.81 130 PHE A O 1
ATOM 1068 N N . ALA A 1 131 ? 16.850 15.404 -17.540 1.00 75.44 131 ALA A N 1
ATOM 1069 C CA . ALA A 1 131 ? 16.210 15.866 -16.306 1.00 75.44 131 ALA A CA 1
ATOM 1070 C C . ALA A 1 131 ? 14.678 15.682 -16.314 1.00 75.44 131 ALA A C 1
ATOM 1072 O O . ALA A 1 131 ? 14.098 15.384 -15.276 1.00 75.44 131 ALA A O 1
ATOM 1073 N N . GLY A 1 132 ? 14.037 15.794 -17.481 1.00 81.31 132 GLY A N 1
ATOM 1074 C CA . GLY A 1 132 ? 12.607 15.541 -17.653 1.00 81.31 132 GLY A CA 1
ATOM 1075 C C . GLY A 1 132 ? 12.225 14.057 -17.651 1.00 81.31 132 GLY A C 1
ATOM 1076 O O . GLY A 1 132 ? 11.041 13.752 -17.562 1.00 81.31 132 GLY A O 1
ATOM 1077 N N . LEU A 1 133 ? 13.195 13.136 -17.727 1.00 84.50 133 LEU A N 1
ATOM 1078 C CA . LEU A 1 133 ? 12.950 11.691 -17.688 1.00 84.50 133 LEU A CA 1
ATOM 1079 C C . LEU A 1 133 ? 12.937 11.122 -16.266 1.00 84.50 133 LEU A C 1
ATOM 1081 O O . LEU A 1 133 ? 12.289 10.101 -16.046 1.00 84.50 133 LEU A O 1
ATOM 1085 N N . ARG A 1 134 ? 13.582 11.782 -15.293 1.00 84.06 134 ARG A N 1
ATOM 1086 C CA . ARG A 1 134 ? 13.685 11.282 -13.907 1.00 84.06 134 ARG A CA 1
ATOM 1087 C C . ARG A 1 134 ? 12.333 10.960 -13.257 1.00 84.06 134 ARG A C 1
ATOM 1089 O O . ARG A 1 134 ? 12.213 9.867 -12.703 1.00 84.06 134 ARG A O 1
ATOM 1096 N N . PRO A 1 135 ? 11.286 11.808 -13.371 1.00 87.62 135 PRO A N 1
ATOM 1097 C CA . PRO A 1 135 ? 9.980 11.476 -12.799 1.00 87.62 135 PRO A CA 1
ATOM 1098 C C . PRO A 1 135 ? 9.382 10.202 -13.407 1.00 87.62 135 PRO A C 1
ATOM 1100 O O . PRO A 1 135 ? 8.724 9.430 -12.713 1.00 87.62 135 PRO A O 1
ATOM 1103 N N . PHE A 1 136 ? 9.639 9.952 -14.694 1.00 89.81 136 PHE A N 1
ATOM 1104 C CA . PHE A 1 136 ? 9.192 8.737 -15.364 1.00 89.81 136 PHE A CA 1
ATOM 1105 C C . PHE A 1 136 ? 10.034 7.522 -14.967 1.00 89.81 136 PHE A C 1
ATOM 1107 O O . PHE A 1 136 ? 9.466 6.458 -14.780 1.00 89.81 136 PHE A O 1
ATOM 1114 N N . MET A 1 137 ? 11.342 7.671 -14.759 1.00 88.81 137 MET A N 1
ATOM 1115 C CA . MET A 1 137 ? 12.206 6.587 -14.267 1.00 88.81 137 MET A CA 1
ATOM 1116 C C . MET A 1 137 ? 11.794 6.116 -12.871 1.00 88.81 137 MET A C 1
ATOM 1118 O O . MET A 1 137 ? 11.691 4.919 -12.637 1.00 88.81 137 MET A O 1
ATOM 1122 N N . ARG A 1 138 ? 11.481 7.046 -11.959 1.00 89.56 138 ARG A N 1
ATOM 1123 C CA . ARG A 1 138 ? 10.908 6.702 -10.646 1.00 89.56 138 ARG A CA 1
ATOM 1124 C C . ARG A 1 138 ? 9.575 5.975 -10.800 1.00 89.56 138 ARG A C 1
ATOM 1126 O O . ARG A 1 138 ? 9.321 4.969 -10.146 1.00 89.56 138 ARG A O 1
ATOM 1133 N N . ARG A 1 139 ? 8.706 6.486 -11.671 1.00 92.38 139 ARG A N 1
ATOM 1134 C CA . ARG A 1 139 ? 7.366 5.928 -11.854 1.00 92.38 139 ARG A CA 1
ATOM 1135 C C . ARG A 1 139 ? 7.365 4.571 -12.562 1.00 92.38 139 ARG A C 1
ATOM 1137 O O . ARG A 1 139 ? 6.487 3.766 -12.278 1.00 92.38 139 ARG A O 1
ATOM 1144 N N . GLU A 1 140 ? 8.350 4.291 -13.410 1.00 93.94 140 GLU A N 1
ATOM 1145 C CA . GLU A 1 140 ? 8.533 2.999 -14.080 1.00 93.94 140 GLU A CA 1
ATOM 1146 C C . GLU A 1 140 ? 8.546 1.841 -13.081 1.00 93.94 140 GLU A C 1
ATOM 1148 O O . GLU A 1 140 ? 7.756 0.909 -13.223 1.00 93.94 140 GLU A O 1
ATOM 1153 N N . SER A 1 141 ? 9.371 1.921 -12.033 1.00 94.19 141 SER A N 1
ATOM 1154 C CA . SER A 1 141 ? 9.467 0.859 -11.026 1.00 94.19 141 SER A CA 1
ATOM 1155 C C . SER A 1 141 ? 8.147 0.643 -10.280 1.00 94.19 141 SER A C 1
ATOM 1157 O O . SER A 1 141 ? 7.760 -0.497 -10.021 1.00 94.19 141 SER A O 1
ATOM 1159 N N . ILE A 1 142 ? 7.417 1.726 -9.994 1.00 95.56 142 ILE A N 1
ATOM 1160 C CA . ILE A 1 142 ? 6.113 1.689 -9.314 1.00 95.56 142 ILE A CA 1
ATOM 1161 C C . ILE A 1 142 ? 5.054 1.022 -10.201 1.00 95.56 142 ILE A C 1
ATOM 1163 O O . ILE A 1 142 ? 4.326 0.138 -9.749 1.00 95.56 142 ILE A O 1
ATOM 1167 N N . GLU A 1 143 ? 4.962 1.417 -11.472 1.00 95.56 143 GLU A N 1
ATOM 1168 C CA . GLU A 1 143 ? 3.989 0.845 -12.411 1.00 95.56 143 GLU A CA 1
ATOM 1169 C C . GLU A 1 143 ? 4.356 -0.607 -12.778 1.00 95.56 143 GLU A C 1
ATOM 1171 O O . GLU A 1 143 ? 3.472 -1.439 -12.976 1.00 95.56 143 GLU A O 1
ATOM 1176 N N . PHE A 1 144 ? 5.646 -0.958 -12.789 1.00 95.88 144 PHE A N 1
ATOM 1177 C CA . PHE A 1 144 ? 6.107 -2.339 -12.942 1.00 95.88 144 PHE A CA 1
ATOM 1178 C C . PHE A 1 144 ? 5.690 -3.225 -11.760 1.00 95.88 144 PHE A C 1
ATOM 1180 O O . PHE A 1 144 ? 5.085 -4.281 -11.963 1.00 95.88 144 PHE A O 1
ATOM 1187 N N . PHE A 1 145 ? 5.938 -2.777 -10.524 1.00 96.25 145 PHE A N 1
ATOM 1188 C CA . PHE A 1 145 ? 5.483 -3.476 -9.318 1.00 96.25 145 PHE A CA 1
ATOM 1189 C C . PHE A 1 145 ? 3.961 -3.658 -9.316 1.00 96.25 145 PHE A C 1
ATOM 1191 O O . PHE A 1 145 ? 3.458 -4.741 -9.014 1.00 96.25 145 PHE A O 1
ATOM 1198 N N . LYS A 1 146 ? 3.221 -2.620 -9.723 1.00 95.56 146 LYS A N 1
ATOM 1199 C CA . LYS A 1 146 ? 1.761 -2.659 -9.848 1.00 95.56 146 LYS A CA 1
ATOM 1200 C C . LYS A 1 146 ? 1.275 -3.777 -10.769 1.00 95.56 146 LYS A C 1
ATOM 1202 O O . LYS A 1 146 ? 0.303 -4.448 -10.431 1.00 95.56 146 LYS A O 1
ATOM 1207 N N . VAL A 1 147 ? 1.921 -3.973 -11.921 1.00 95.75 147 VAL A N 1
ATOM 1208 C CA . VAL A 1 147 ? 1.574 -5.051 -12.862 1.00 95.75 147 VAL A CA 1
ATOM 1209 C C . VAL A 1 147 ? 1.784 -6.416 -12.212 1.00 95.75 147 VAL A C 1
ATOM 1211 O O . VAL A 1 147 ? 0.864 -7.229 -12.214 1.00 95.75 147 VAL A O 1
ATOM 1214 N N . ILE A 1 148 ? 2.947 -6.640 -11.592 1.00 95.88 148 ILE A N 1
ATOM 1215 C CA . ILE A 1 148 ? 3.256 -7.905 -10.908 1.00 95.88 148 ILE A CA 1
ATOM 1216 C C . ILE A 1 148 ? 2.233 -8.203 -9.808 1.00 95.88 148 ILE A C 1
ATOM 1218 O O . ILE A 1 148 ? 1.741 -9.327 -9.725 1.00 95.88 148 ILE A O 1
ATOM 1222 N N . LEU A 1 149 ? 1.878 -7.198 -9.003 1.00 94.56 149 LEU A N 1
ATOM 1223 C CA . LEU A 1 149 ? 0.911 -7.344 -7.917 1.00 94.56 149 LEU A CA 1
ATOM 1224 C C . LEU A 1 149 ? -0.504 -7.646 -8.435 1.00 94.56 149 LEU A C 1
ATOM 1226 O O . LEU A 1 149 ? -1.150 -8.572 -7.951 1.00 94.56 149 LEU A O 1
ATOM 1230 N N . ASN A 1 150 ? -0.989 -6.882 -9.416 1.00 93.06 150 ASN A N 1
ATOM 1231 C CA . ASN A 1 150 ? -2.363 -7.002 -9.913 1.00 93.06 150 ASN A CA 1
ATOM 1232 C C . ASN A 1 150 ? -2.597 -8.285 -10.713 1.00 93.06 150 ASN A C 1
ATOM 1234 O O . ASN A 1 150 ? -3.679 -8.866 -10.641 1.00 93.06 150 ASN A O 1
ATOM 1238 N N . GLU A 1 151 ? -1.599 -8.715 -11.481 1.00 94.75 151 GLU A N 1
ATOM 1239 C CA . GLU A 1 151 ? -1.661 -9.944 -12.273 1.00 94.75 151 GLU A CA 1
ATOM 1240 C C . GLU A 1 151 ? -1.197 -11.177 -11.477 1.00 94.75 151 GLU A C 1
ATOM 1242 O O . GLU A 1 151 ? -1.241 -12.289 -11.999 1.00 94.75 151 GLU A O 1
ATOM 1247 N N . ASN A 1 152 ? -0.789 -10.999 -10.212 1.00 93.94 152 ASN A N 1
ATOM 1248 C CA . ASN A 1 152 ? -0.263 -12.054 -9.344 1.00 93.94 152 ASN A CA 1
ATOM 1249 C C . ASN A 1 152 ? 0.867 -12.856 -10.023 1.00 93.94 152 ASN A C 1
ATOM 1251 O O . ASN A 1 152 ? 0.861 -14.090 -10.049 1.00 93.94 152 ASN A O 1
ATOM 1255 N N . LEU A 1 153 ? 1.817 -12.138 -10.629 1.00 96.12 153 LEU A N 1
ATOM 1256 C CA . LEU A 1 153 ? 2.947 -12.739 -11.334 1.00 96.12 153 LEU A CA 1
ATOM 1257 C C . LEU A 1 153 ? 4.008 -13.242 -10.350 1.00 96.12 153 LEU A C 1
ATOM 1259 O O . LEU A 1 153 ? 4.111 -12.789 -9.211 1.00 96.12 153 LEU A O 1
ATOM 1263 N N . SER A 1 154 ? 4.852 -14.163 -10.818 1.00 95.88 154 SER A N 1
ATOM 1264 C CA . SER A 1 154 ? 5.993 -14.653 -10.039 1.00 95.88 154 SER A CA 1
ATOM 1265 C C . SER A 1 154 ? 6.935 -13.512 -9.647 1.00 95.88 154 SER A C 1
ATOM 1267 O O . SER A 1 154 ? 7.264 -12.669 -10.482 1.00 95.88 154 SER A O 1
ATOM 1269 N N . LEU A 1 155 ? 7.456 -13.542 -8.416 1.00 93.56 155 LEU A N 1
ATOM 1270 C CA . LEU A 1 155 ? 8.485 -12.605 -7.948 1.00 93.56 155 LEU A CA 1
ATOM 1271 C C . LEU A 1 155 ? 9.779 -12.688 -8.774 1.00 93.56 155 LEU A C 1
ATOM 1273 O O . LEU A 1 155 ? 10.550 -11.733 -8.795 1.00 93.56 155 LEU A O 1
ATOM 1277 N N . LEU A 1 156 ? 10.003 -13.794 -9.495 1.00 94.81 156 LEU A N 1
ATOM 1278 C CA . LEU A 1 156 ? 11.131 -13.929 -10.421 1.00 94.81 156 LEU A CA 1
ATOM 1279 C C . LEU A 1 156 ? 11.100 -12.877 -11.541 1.00 94.81 156 LEU A C 1
ATOM 1281 O O . LEU A 1 156 ? 12.164 -12.512 -12.033 1.00 94.81 156 LEU A O 1
ATOM 1285 N N . ASN A 1 157 ? 9.926 -12.306 -11.849 1.00 94.94 157 ASN A N 1
ATOM 1286 C CA . ASN A 1 157 ? 9.802 -11.188 -12.788 1.00 94.94 157 ASN A CA 1
ATOM 1287 C C . ASN A 1 157 ? 10.586 -9.943 -12.347 1.00 94.94 157 ASN A C 1
ATOM 1289 O O . ASN A 1 157 ? 10.920 -9.109 -13.181 1.00 94.94 157 ASN A O 1
ATOM 1293 N N . PHE A 1 158 ? 10.914 -9.793 -11.058 1.00 94.06 158 PHE A N 1
ATOM 1294 C CA . PHE A 1 158 ? 11.790 -8.707 -10.614 1.00 94.06 158 PHE A CA 1
ATOM 1295 C C . PHE A 1 158 ? 13.239 -8.881 -11.087 1.00 94.06 158 PHE A C 1
ATOM 1297 O O . PHE A 1 158 ? 13.938 -7.880 -11.233 1.00 94.06 158 PHE A O 1
ATOM 1304 N N . ILE A 1 159 ? 13.677 -10.117 -11.337 1.00 91.81 159 ILE A N 1
ATOM 1305 C CA . ILE A 1 159 ? 15.020 -10.436 -11.833 1.00 91.81 159 ILE A CA 1
ATOM 1306 C C . ILE A 1 159 ? 15.017 -10.441 -13.361 1.00 91.81 159 ILE A C 1
ATOM 1308 O O . ILE A 1 159 ? 15.810 -9.733 -13.972 1.00 91.81 159 ILE A O 1
ATOM 1312 N N . GLU A 1 160 ? 14.113 -11.218 -13.956 1.00 91.75 160 GLU A N 1
ATOM 1313 C CA . GLU A 1 160 ? 13.999 -11.401 -15.400 1.00 91.75 160 GLU A CA 1
ATOM 1314 C C . GLU A 1 160 ? 12.522 -11.469 -15.779 1.00 91.75 160 GLU A C 1
ATOM 1316 O O . GLU A 1 160 ? 11.769 -12.279 -15.241 1.00 91.75 160 GLU A O 1
ATOM 1321 N N . SER A 1 161 ? 12.110 -10.598 -16.696 1.00 93.81 161 SER A N 1
ATOM 1322 C CA . SER A 1 161 ? 10.727 -10.481 -17.150 1.00 93.81 161 SER A CA 1
ATOM 1323 C C . SER A 1 161 ? 10.679 -10.443 -18.671 1.00 93.81 161 SER A C 1
ATOM 1325 O O . SER A 1 161 ? 11.530 -9.824 -19.305 1.00 93.81 161 SER A O 1
ATOM 1327 N N . ASP A 1 162 ? 9.648 -11.045 -19.253 1.00 93.69 162 ASP A N 1
ATOM 1328 C CA . ASP A 1 162 ? 9.353 -10.985 -20.685 1.00 93.69 162 ASP A CA 1
ATOM 1329 C C . ASP A 1 162 ? 8.617 -9.695 -21.087 1.00 93.69 162 ASP A C 1
ATOM 1331 O O . ASP A 1 162 ? 8.204 -9.537 -22.236 1.00 93.69 162 ASP A O 1
ATOM 1335 N N . PHE A 1 163 ? 8.452 -8.751 -20.157 1.00 93.69 163 PHE A N 1
ATOM 1336 C CA . PHE A 1 163 ? 7.818 -7.464 -20.405 1.00 93.69 163 PHE A CA 1
ATOM 1337 C C . PHE A 1 163 ? 8.521 -6.305 -19.694 1.00 93.69 163 PHE A C 1
ATOM 1339 O O . PHE A 1 163 ? 9.210 -6.457 -18.683 1.00 93.69 163 PHE A O 1
ATOM 1346 N N . VAL A 1 164 ? 8.253 -5.104 -20.200 1.00 93.69 164 VAL A N 1
ATOM 1347 C CA . VAL A 1 164 ? 8.587 -3.826 -19.558 1.00 93.69 164 VAL A CA 1
ATOM 1348 C C . VAL A 1 164 ? 7.334 -2.977 -19.399 1.00 93.69 164 VAL A C 1
ATOM 1350 O O . VAL A 1 164 ? 6.344 -3.175 -20.104 1.00 93.69 164 VAL A O 1
ATOM 1353 N N . VAL A 1 165 ? 7.366 -2.021 -18.472 1.00 93.75 165 VAL A N 1
ATOM 1354 C CA . VAL A 1 165 ? 6.276 -1.062 -18.271 1.00 93.75 165 VAL A CA 1
ATOM 1355 C C . VAL A 1 165 ? 6.806 0.332 -18.562 1.00 93.75 165 VAL A C 1
ATOM 1357 O O . VAL A 1 165 ? 7.516 0.910 -17.751 1.00 93.75 165 VAL A O 1
ATOM 1360 N N . ILE A 1 166 ? 6.485 0.865 -19.739 1.00 91.75 166 ILE A N 1
ATOM 1361 C CA . ILE A 1 166 ? 7.111 2.089 -20.258 1.00 91.75 166 ILE A CA 1
ATOM 1362 C C . ILE A 1 166 ? 6.085 3.068 -20.826 1.00 91.75 166 ILE A C 1
ATOM 1364 O O . ILE A 1 166 ? 4.938 2.714 -21.100 1.00 91.75 166 ILE A O 1
ATOM 1368 N N . ASN A 1 167 ? 6.524 4.304 -21.040 1.00 91.00 167 ASN A N 1
ATOM 1369 C CA . ASN A 1 167 ? 5.773 5.358 -21.713 1.00 91.00 167 ASN A CA 1
ATOM 1370 C C . ASN A 1 167 ? 6.591 5.965 -22.872 1.00 91.00 167 ASN A C 1
ATOM 1372 O O . ASN A 1 167 ? 7.741 5.580 -23.104 1.00 91.00 167 ASN A O 1
ATOM 1376 N N . GLN A 1 168 ? 6.020 6.917 -23.619 1.00 88.00 168 GLN A N 1
ATOM 1377 C CA . GLN A 1 168 ? 6.705 7.516 -24.774 1.00 88.00 168 GLN A CA 1
ATOM 1378 C C . GLN A 1 168 ? 8.025 8.228 -24.407 1.00 88.00 168 GLN A C 1
ATOM 1380 O O . GLN A 1 168 ? 9.008 8.010 -25.119 1.00 88.00 168 GLN A O 1
ATOM 1385 N N . PRO A 1 169 ? 8.108 9.032 -23.322 1.00 87.75 169 PRO A N 1
ATOM 1386 C CA . PRO A 1 169 ? 9.373 9.619 -22.876 1.00 87.75 169 PRO A CA 1
ATOM 1387 C C . PRO A 1 169 ? 10.479 8.588 -22.621 1.00 87.75 169 PRO A C 1
ATOM 1389 O O . PRO A 1 169 ? 11.582 8.733 -23.148 1.00 87.75 169 PRO A O 1
ATOM 1392 N N . LEU A 1 170 ? 10.190 7.524 -21.864 1.00 87.56 170 LEU A N 1
ATOM 1393 C CA . LEU A 1 170 ? 11.182 6.489 -21.561 1.00 87.56 170 LEU A CA 1
ATOM 1394 C C . LEU A 1 170 ? 11.577 5.685 -22.798 1.00 87.56 170 LEU A C 1
ATOM 1396 O O . LEU A 1 170 ? 12.718 5.230 -22.894 1.00 87.56 170 LEU A O 1
ATOM 1400 N N . ASN A 1 171 ? 10.697 5.562 -23.794 1.00 88.25 171 ASN A N 1
ATOM 1401 C CA . ASN A 1 171 ? 11.016 4.821 -25.011 1.00 88.25 171 ASN A CA 1
ATOM 1402 C C . ASN A 1 171 ? 12.181 5.417 -25.823 1.00 88.25 171 ASN A C 1
ATOM 1404 O O . ASN A 1 171 ? 12.762 4.732 -26.658 1.00 88.25 171 ASN A O 1
ATOM 1408 N N . GLN A 1 172 ? 12.593 6.658 -25.548 1.00 83.56 172 GLN A N 1
ATOM 1409 C CA . GLN A 1 172 ? 13.828 7.225 -26.103 1.00 83.56 172 GLN A CA 1
ATOM 1410 C C . GLN A 1 172 ? 15.081 6.437 -25.669 1.00 83.56 172 GLN A C 1
ATOM 1412 O O . GLN A 1 172 ? 16.060 6.362 -26.414 1.00 83.56 172 GLN A O 1
ATOM 1417 N N . ILE A 1 173 ? 15.030 5.820 -24.483 1.00 82.19 173 ILE A N 1
ATOM 1418 C CA . ILE A 1 173 ? 16.063 4.940 -23.921 1.00 82.19 173 ILE A CA 1
ATOM 1419 C C . ILE A 1 173 ? 15.793 3.490 -24.333 1.00 82.19 173 ILE A C 1
ATOM 1421 O O . ILE A 1 173 ? 16.702 2.767 -24.761 1.00 82.19 173 ILE A O 1
ATOM 1425 N N . TYR A 1 174 ? 14.533 3.057 -24.206 1.00 84.44 174 TYR A N 1
ATOM 1426 C CA . TYR A 1 174 ? 14.182 1.654 -24.402 1.00 84.44 174 TYR A CA 1
ATOM 1427 C C . TYR A 1 174 ? 14.171 1.214 -25.864 1.00 84.44 174 TYR A C 1
ATOM 1429 O O . TYR A 1 174 ? 14.594 0.098 -26.158 1.00 84.44 174 TYR A O 1
ATOM 1437 N N . LYS A 1 175 ? 13.790 2.110 -26.782 1.00 86.69 175 LYS A N 1
ATOM 1438 C CA . LYS A 1 175 ? 13.722 1.870 -28.231 1.00 86.69 175 LYS A CA 1
ATOM 1439 C C . LYS A 1 175 ? 12.980 0.576 -28.583 1.00 86.69 175 LYS A C 1
ATOM 1441 O O . LYS A 1 175 ? 13.394 -0.144 -29.486 1.00 86.69 175 LYS A O 1
ATOM 1446 N N . VAL A 1 176 ? 11.906 0.280 -27.854 1.00 85.94 176 VAL A N 1
ATOM 1447 C CA . VAL A 1 176 ? 11.031 -0.862 -28.132 1.00 85.94 176 VAL A CA 1
ATOM 1448 C C . VAL A 1 176 ? 9.812 -0.402 -28.924 1.00 85.94 176 VAL A C 1
ATOM 1450 O O . VAL A 1 176 ? 9.407 0.766 -28.870 1.00 85.94 176 VAL A O 1
ATOM 1453 N N . THR A 1 177 ? 9.214 -1.322 -29.670 1.00 83.44 177 THR A N 1
ATOM 1454 C CA . THR A 1 177 ? 7.981 -1.055 -30.410 1.00 83.44 177 THR A CA 1
ATOM 1455 C C . THR A 1 177 ? 6.825 -0.961 -29.422 1.00 83.44 177 THR A C 1
ATOM 1457 O O . THR A 1 177 ? 6.401 -1.962 -28.852 1.00 83.44 177 THR A O 1
ATOM 1460 N N . ILE A 1 178 ? 6.313 0.248 -29.202 1.00 77.88 178 ILE A N 1
ATOM 1461 C CA . ILE A 1 178 ? 5.083 0.449 -28.434 1.00 77.88 178 ILE A CA 1
ATOM 1462 C C . ILE A 1 178 ? 3.922 0.317 -29.423 1.00 77.88 178 ILE A C 1
ATOM 1464 O O . ILE A 1 178 ? 3.901 1.082 -30.389 1.00 77.88 178 ILE A O 1
ATOM 1468 N N . PRO A 1 17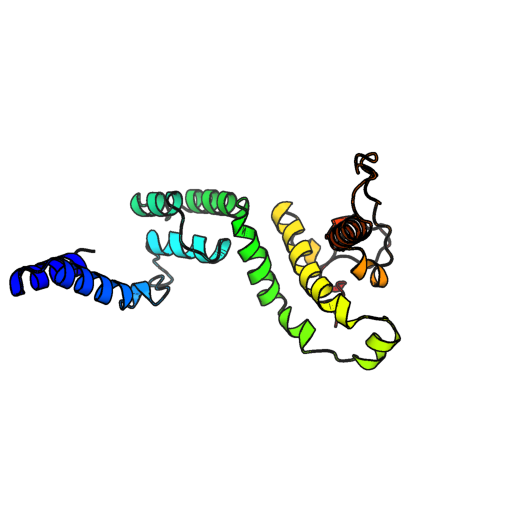9 ? 2.962 -0.601 -29.209 1.00 71.25 179 PRO A N 1
ATOM 1469 C CA . PRO A 1 179 ? 1.748 -0.640 -30.012 1.00 71.25 179 PRO A CA 1
ATOM 1470 C C . PRO A 1 179 ? 1.062 0.729 -29.959 1.00 71.25 179 PRO A C 1
ATOM 1472 O O . PRO A 1 179 ? 0.734 1.226 -28.873 1.00 71.25 179 PRO A O 1
ATOM 1475 N N . GLU A 1 180 ? 0.891 1.365 -31.118 1.00 63.31 180 GLU A N 1
ATOM 1476 C CA . GLU A 1 180 ? 0.100 2.588 -31.211 1.00 63.31 180 GLU A CA 1
ATOM 1477 C C . GLU A 1 180 ? -1.332 2.264 -30.766 1.00 63.31 180 GLU A C 1
ATOM 1479 O O . GLU A 1 180 ? -1.877 1.208 -31.096 1.00 63.31 180 GLU A O 1
ATOM 1484 N N . GLU A 1 181 ? -1.932 3.139 -29.952 1.00 56.03 181 GLU A N 1
ATOM 1485 C CA . GLU A 1 181 ? -3.367 3.039 -29.678 1.00 56.03 181 GLU A CA 1
ATOM 1486 C C . GLU A 1 181 ? -4.086 3.025 -31.029 1.00 56.03 181 GLU A C 1
ATOM 1488 O O . GLU A 1 181 ? -3.843 3.921 -31.837 1.00 56.03 181 GLU A O 1
ATOM 1493 N N . MET A 1 182 ? -4.963 2.038 -31.268 1.00 38.59 182 MET A N 1
ATOM 1494 C CA . MET A 1 182 ? -5.979 2.159 -32.315 1.00 38.59 182 MET A CA 1
ATOM 1495 C C . MET A 1 182 ? -6.586 3.549 -32.170 1.00 38.59 182 MET A C 1
ATOM 1497 O O . MET A 1 182 ? -7.151 3.860 -31.117 1.00 38.59 182 MET A O 1
ATOM 1501 N N . GLU A 1 183 ? -6.418 4.387 -33.190 1.00 40.53 183 GLU A N 1
ATOM 1502 C CA . GLU A 1 183 ? -7.075 5.680 -33.252 1.00 40.53 183 GLU A CA 1
ATOM 1503 C C . GLU A 1 183 ? -8.567 5.429 -33.022 1.00 40.53 183 GLU A C 1
ATOM 1505 O O . GLU A 1 183 ? -9.252 4.830 -33.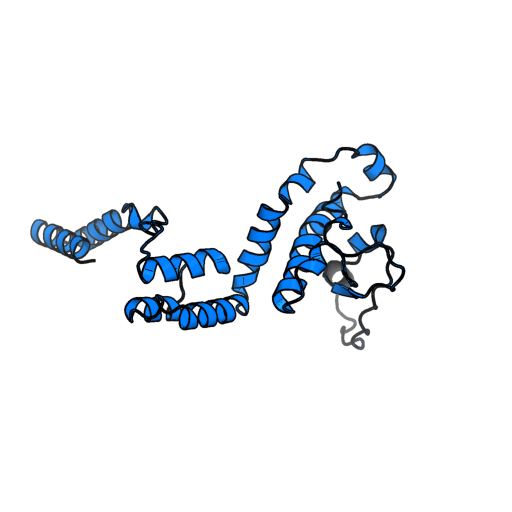853 1.00 40.53 183 GLU A O 1
ATOM 1510 N N . LEU A 1 184 ? -9.078 5.823 -31.850 1.00 37.53 184 LEU A N 1
ATOM 1511 C CA . LEU A 1 184 ? -10.514 5.982 -31.677 1.00 37.53 184 LEU A CA 1
ATOM 1512 C C . LEU A 1 184 ? -10.950 6.904 -32.821 1.00 37.53 184 LEU A C 1
ATOM 1514 O O . LEU A 1 184 ? -10.369 7.989 -32.931 1.00 37.53 184 LEU A O 1
ATOM 1518 N N . PRO A 1 185 ? -11.895 6.479 -33.684 1.00 39.25 185 PRO A N 1
ATOM 1519 C CA . PRO A 1 185 ? -12.263 7.239 -34.869 1.00 39.25 185 PRO A CA 1
ATOM 1520 C C . PRO A 1 185 ? -12.590 8.659 -34.438 1.00 39.25 185 PRO A C 1
ATOM 1522 O O . PRO A 1 185 ? -13.296 8.825 -33.444 1.00 39.25 185 PRO A O 1
ATOM 1525 N N . ASP A 1 186 ? -12.037 9.639 -35.157 1.00 42.94 186 ASP A N 1
ATOM 1526 C CA . ASP A 1 186 ? -12.146 11.080 -34.925 1.00 42.94 186 ASP A CA 1
ATOM 1527 C C . ASP A 1 186 ? -13.571 11.518 -34.527 1.00 42.94 186 ASP A C 1
ATOM 1529 O O . ASP A 1 186 ? -14.347 12.038 -35.324 1.00 42.94 186 ASP A O 1
ATOM 1533 N N . MET A 1 187 ? -13.921 11.357 -33.252 1.00 38.34 187 MET A N 1
ATOM 1534 C CA . MET A 1 187 ? -15.052 12.025 -32.613 1.00 38.34 187 MET A CA 1
ATOM 1535 C C . MET A 1 187 ? -14.576 13.302 -31.913 1.00 38.34 187 MET A C 1
ATOM 1537 O O . MET A 1 187 ? -15.300 13.904 -31.120 1.00 38.34 187 MET A O 1
ATOM 1541 N N . VAL A 1 188 ? -13.359 13.761 -32.231 1.00 44.88 188 VAL A N 1
ATOM 1542 C CA . VAL A 1 188 ? -12.890 15.100 -31.891 1.00 44.88 188 VAL A CA 1
ATOM 1543 C C . VAL A 1 188 ? -13.575 16.068 -32.848 1.00 44.88 188 VAL A C 1
ATOM 1545 O O . VAL A 1 188 ? -13.131 16.331 -33.964 1.00 44.88 188 VAL A O 1
ATOM 1548 N N . ASN A 1 189 ? -14.722 16.571 -32.401 1.00 47.47 189 ASN A N 1
ATOM 1549 C CA . ASN A 1 189 ? -15.428 17.695 -32.994 1.00 47.47 189 ASN A CA 1
ATOM 1550 C C . ASN A 1 189 ? -14.396 18.766 -33.415 1.00 47.47 189 ASN A C 1
ATOM 1552 O O . ASN A 1 189 ? -13.686 19.280 -32.553 1.00 47.47 189 ASN A O 1
ATOM 1556 N N . LYS A 1 190 ? -14.296 19.099 -34.715 1.00 53.22 190 LYS A N 1
ATOM 1557 C CA . LYS A 1 190 ? -13.284 19.994 -35.348 1.00 53.22 190 LYS A CA 1
ATOM 1558 C C . LYS A 1 190 ? -13.187 21.427 -34.763 1.00 53.22 190 LYS A C 1
ATOM 1560 O O . LYS A 1 190 ? -12.539 22.293 -35.345 1.00 53.22 190 LYS A O 1
ATOM 1565 N N . LYS A 1 191 ? -13.850 21.700 -33.638 1.00 55.72 191 LYS A N 1
ATOM 1566 C CA . LYS A 1 191 ? -13.899 22.970 -32.909 1.00 55.72 191 LYS A CA 1
ATOM 1567 C C . LYS A 1 191 ? -13.026 23.013 -31.647 1.00 55.72 191 LYS A C 1
ATOM 1569 O O . LYS A 1 191 ? -12.954 24.073 -31.031 1.00 55.72 191 LYS A O 1
ATOM 1574 N N . THR A 1 192 ? -12.370 21.927 -31.232 1.00 53.34 192 THR A N 1
ATOM 1575 C CA . THR A 1 192 ? -11.449 21.974 -30.084 1.00 53.34 192 THR A CA 1
ATOM 1576 C C . THR A 1 192 ? -10.169 22.752 -30.432 1.00 53.34 192 THR A C 1
ATOM 1578 O O . THR A 1 192 ? -9.547 22.494 -31.465 1.00 53.34 192 THR A O 1
ATOM 1581 N N . PRO A 1 193 ? -9.739 23.717 -29.594 1.00 69.56 193 PRO A N 1
ATOM 1582 C CA . PRO A 1 193 ? -8.481 24.433 -29.785 1.00 69.56 193 PRO A CA 1
ATOM 1583 C C . PRO A 1 193 ? -7.285 23.477 -29.876 1.00 69.56 193 PRO A C 1
ATOM 1585 O O . PRO A 1 193 ? -7.151 22.578 -29.045 1.00 69.56 193 PRO A O 1
ATOM 1588 N N . LYS A 1 194 ? -6.356 23.734 -30.812 1.00 66.06 194 LYS A N 1
ATOM 1589 C CA . LYS A 1 194 ? -5.125 22.935 -31.015 1.00 66.06 194 LYS A CA 1
ATOM 1590 C C . LYS A 1 194 ? -4.289 22.743 -29.739 1.00 66.06 194 LYS A C 1
ATOM 1592 O O . LYS A 1 194 ? -3.555 21.771 -29.612 1.00 66.06 194 LYS A O 1
ATOM 1597 N N . LEU A 1 195 ? -4.389 23.677 -28.793 1.00 63.53 195 LEU A N 1
ATOM 1598 C CA . LEU A 1 195 ? -3.728 23.602 -27.488 1.00 63.53 195 LEU A CA 1
ATOM 1599 C C . LEU A 1 195 ? -4.272 22.449 -26.631 1.00 63.53 195 LEU A C 1
ATOM 1601 O O . LEU A 1 195 ? -3.486 21.722 -26.036 1.00 63.53 195 LEU A O 1
ATOM 1605 N N . ILE A 1 196 ? -5.593 22.250 -26.618 1.00 67.25 196 ILE A N 1
ATOM 1606 C CA . ILE A 1 196 ? -6.249 21.193 -25.835 1.00 67.25 196 ILE A CA 1
ATOM 1607 C C . ILE A 1 196 ? -5.928 19.826 -26.442 1.00 67.25 196 ILE A C 1
ATOM 1609 O O . ILE A 1 196 ? -5.517 18.919 -25.727 1.00 67.25 196 ILE A O 1
ATOM 1613 N N . THR A 1 197 ? -6.001 19.702 -27.770 1.00 66.56 197 THR A N 1
ATOM 1614 C CA . THR A 1 197 ? -5.670 18.446 -28.466 1.00 66.56 197 THR A CA 1
ATOM 1615 C C . THR A 1 197 ? -4.202 18.051 -28.283 1.00 66.56 197 THR A C 1
ATOM 1617 O O . THR A 1 197 ? -3.885 16.871 -28.151 1.00 66.56 197 THR A O 1
ATOM 1620 N N . ASN A 1 198 ? -3.290 19.031 -28.248 1.00 65.69 198 ASN A N 1
ATOM 1621 C CA . ASN A 1 198 ? -1.868 18.777 -28.015 1.00 65.69 198 ASN A CA 1
ATOM 1622 C C . ASN A 1 198 ? -1.585 18.364 -26.563 1.00 65.69 198 ASN A C 1
ATOM 1624 O O . ASN A 1 198 ? -0.773 17.464 -26.347 1.00 65.69 198 ASN A O 1
ATOM 1628 N N . ASP A 1 199 ? -2.249 18.983 -25.583 1.00 67.50 199 ASP A N 1
ATOM 1629 C CA . ASP A 1 199 ? -2.102 18.615 -24.169 1.00 67.50 199 ASP A CA 1
ATOM 1630 C C . ASP A 1 199 ? -2.673 17.215 -23.892 1.00 67.50 199 ASP A C 1
ATOM 1632 O O . ASP A 1 199 ? -2.035 16.398 -23.231 1.00 67.50 199 ASP A O 1
ATOM 1636 N N . GLU A 1 200 ? -3.820 16.873 -24.486 1.00 65.81 200 GLU A N 1
ATOM 1637 C CA . GLU A 1 200 ? -4.387 15.522 -24.413 1.00 65.81 200 GLU A CA 1
ATOM 1638 C C . GLU A 1 200 ? -3.457 14.471 -25.027 1.00 65.81 200 GLU A C 1
ATOM 1640 O O . GLU A 1 200 ? -3.202 13.434 -24.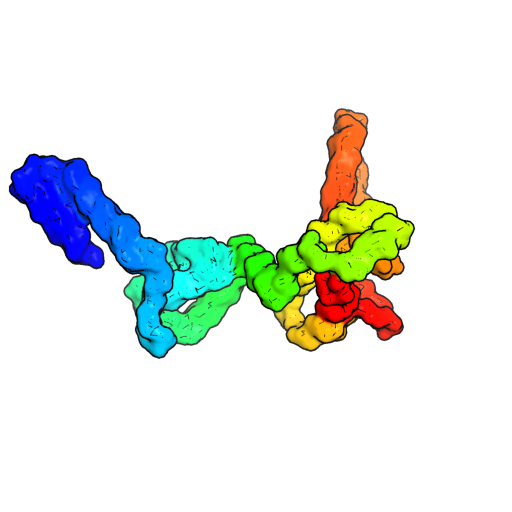409 1.00 65.81 200 GLU A O 1
ATOM 1645 N N . LYS A 1 201 ? -2.897 14.745 -26.213 1.00 68.50 201 LYS A N 1
ATOM 1646 C CA . LYS A 1 201 ? -1.941 13.840 -26.868 1.00 68.50 201 LYS A CA 1
ATOM 1647 C C . LYS A 1 201 ? -0.681 13.647 -26.021 1.00 68.50 201 LYS A C 1
ATOM 1649 O O . LYS A 1 201 ? -0.195 12.524 -25.898 1.00 68.50 201 LYS A O 1
ATOM 1654 N N . LYS A 1 202 ? -0.189 14.716 -25.387 1.00 71.19 202 LYS A N 1
ATOM 1655 C CA . LYS A 1 202 ? 0.957 14.660 -24.473 1.00 71.19 202 LYS A CA 1
ATOM 1656 C C . LYS A 1 202 ? 0.659 13.794 -23.245 1.00 71.19 202 LYS A C 1
ATOM 1658 O O . LYS A 1 202 ? 1.418 12.872 -22.964 1.00 71.19 202 LYS A O 1
ATOM 1663 N N . ARG A 1 203 ? -0.475 14.014 -22.570 1.00 70.19 203 ARG A N 1
ATOM 1664 C CA . ARG A 1 203 ? -0.893 13.220 -21.397 1.00 70.19 203 ARG A CA 1
ATOM 1665 C C . ARG A 1 203 ? -1.055 11.734 -21.721 1.00 70.19 203 ARG A C 1
ATOM 1667 O O . ARG A 1 203 ? -0.666 10.891 -20.919 1.00 70.19 203 ARG A O 1
ATOM 1674 N N . ARG A 1 204 ? -1.582 11.396 -22.905 1.00 71.62 204 ARG A N 1
ATOM 1675 C CA . ARG A 1 204 ? -1.681 9.997 -23.370 1.00 71.62 204 ARG A CA 1
ATOM 1676 C C . ARG A 1 204 ? -0.313 9.351 -23.591 1.00 71.62 204 ARG A C 1
ATOM 1678 O O . ARG A 1 204 ? -0.135 8.174 -23.278 1.00 71.62 204 ARG A O 1
ATOM 1685 N N . GLY A 1 205 ? 0.651 10.117 -24.100 1.00 75.19 205 GLY A N 1
ATOM 1686 C CA . GLY A 1 205 ? 2.028 9.663 -24.295 1.00 75.19 205 GLY A CA 1
ATOM 1687 C C . GLY A 1 205 ? 2.793 9.411 -22.994 1.00 75.19 205 GLY A C 1
ATOM 1688 O O . GLY A 1 205 ? 3.676 8.556 -22.949 1.00 75.19 205 GLY A O 1
ATOM 1689 N N . GLU A 1 206 ? 2.433 10.120 -21.926 1.00 83.19 206 GLU A N 1
ATOM 1690 C CA . GLU A 1 206 ? 3.030 9.971 -20.594 1.00 83.19 206 GLU A CA 1
ATOM 1691 C C . GLU A 1 206 ? 2.499 8.751 -19.819 1.00 83.19 206 GLU A C 1
ATOM 1693 O O . GLU A 1 206 ? 3.128 8.332 -18.843 1.00 83.19 206 GLU A O 1
ATOM 1698 N N . GLY A 1 207 ? 1.385 8.155 -20.260 1.00 87.12 207 GLY A N 1
ATOM 1699 C CA . GLY A 1 207 ? 0.793 6.961 -19.656 1.00 87.12 207 GLY A CA 1
ATOM 1700 C C . GLY A 1 207 ? 1.654 5.707 -19.837 1.00 87.12 207 GLY A C 1
ATOM 1701 O O . GLY A 1 207 ? 2.093 5.397 -20.946 1.00 87.12 207 GLY A O 1
ATOM 1702 N N . PHE A 1 208 ? 1.865 4.974 -18.742 1.00 91.50 208 PHE A N 1
ATOM 1703 C CA . PHE A 1 208 ? 2.621 3.721 -18.723 1.00 91.50 208 PHE A CA 1
ATOM 1704 C C . PHE A 1 208 ? 1.812 2.557 -19.286 1.00 91.50 208 PHE A C 1
ATOM 1706 O O . PHE A 1 208 ? 0.604 2.457 -19.063 1.00 91.50 208 PHE A O 1
ATOM 1713 N N . ARG A 1 209 ? 2.491 1.662 -20.006 1.00 91.38 209 ARG A N 1
ATOM 1714 C CA . ARG A 1 209 ? 1.892 0.486 -20.641 1.00 91.38 209 ARG A CA 1
ATOM 1715 C C . ARG A 1 209 ? 2.826 -0.704 -20.513 1.00 91.38 209 ARG A C 1
ATOM 1717 O O . ARG A 1 209 ? 4.035 -0.557 -20.679 1.00 91.38 209 ARG A O 1
ATOM 1724 N N . LYS A 1 210 ? 2.245 -1.877 -20.270 1.00 93.06 210 LYS A N 1
ATOM 1725 C CA . LYS A 1 210 ? 2.943 -3.159 -20.359 1.00 93.06 210 LYS A CA 1
ATOM 1726 C C . LYS A 1 210 ? 3.220 -3.469 -21.832 1.00 93.06 210 LYS A C 1
ATOM 1728 O O . LYS A 1 210 ? 2.287 -3.512 -22.631 1.00 93.06 210 LYS A O 1
ATOM 1733 N N . VAL A 1 211 ? 4.484 -3.669 -22.183 1.00 92.25 211 VAL A N 1
ATOM 1734 C CA . VAL A 1 211 ? 4.937 -4.027 -23.532 1.00 92.25 211 VAL A CA 1
ATOM 1735 C C . VAL A 1 211 ? 5.714 -5.330 -23.433 1.00 92.25 211 VAL A C 1
ATOM 1737 O O . VAL A 1 211 ? 6.688 -5.410 -22.685 1.00 92.25 211 VAL A O 1
ATOM 1740 N N . MET A 1 212 ? 5.263 -6.344 -24.172 1.00 92.44 212 MET A N 1
ATOM 1741 C CA . MET A 1 212 ? 5.965 -7.622 -24.265 1.00 92.44 212 MET A CA 1
ATOM 1742 C C . MET A 1 212 ? 7.250 -7.447 -25.067 1.00 92.44 212 MET A C 1
ATOM 1744 O O . MET A 1 212 ? 7.293 -6.684 -26.034 1.00 92.44 212 MET A O 1
ATOM 1748 N N . LEU A 1 213 ? 8.290 -8.153 -24.654 1.00 89.50 213 LEU A N 1
ATOM 1749 C CA . LEU A 1 213 ? 9.596 -8.135 -25.281 1.00 89.50 213 LEU A CA 1
ATOM 1750 C C . LEU A 1 213 ? 9.801 -9.362 -26.168 1.00 89.50 213 LEU A C 1
ATOM 1752 O O . LEU A 1 213 ? 9.219 -10.426 -25.954 1.00 89.50 213 LEU A O 1
ATOM 1756 N N . ASP A 1 214 ? 10.688 -9.213 -27.148 1.00 86.88 214 ASP A N 1
ATOM 1757 C CA . ASP A 1 214 ? 11.176 -10.337 -27.937 1.00 86.88 214 ASP A CA 1
ATOM 1758 C C . ASP A 1 214 ? 12.039 -11.265 -27.070 1.00 86.88 214 ASP A C 1
ATOM 1760 O O . ASP A 1 214 ? 12.740 -10.811 -26.164 1.00 86.88 214 ASP A O 1
ATOM 1764 N N . LYS A 1 215 ? 12.058 -12.564 -27.391 1.00 78.50 215 LYS A N 1
ATOM 1765 C CA . LYS A 1 215 ? 12.802 -13.587 -26.625 1.00 78.50 215 LYS A CA 1
ATOM 1766 C C . LYS A 1 215 ? 14.317 -13.357 -26.551 1.00 78.50 215 LYS A C 1
ATOM 1768 O O . LYS A 1 215 ? 14.974 -13.940 -25.699 1.00 78.50 215 LYS A O 1
ATOM 1773 N N . GLU A 1 216 ? 14.872 -12.549 -27.450 1.00 79.50 216 GLU A N 1
ATOM 1774 C CA . GLU A 1 216 ? 16.300 -12.200 -27.473 1.00 79.50 216 GLU A CA 1
ATOM 1775 C C . GLU A 1 216 ? 16.614 -10.900 -26.712 1.00 79.50 216 GLU A C 1
ATOM 1777 O O . GLU A 1 216 ? 17.778 -10.507 -26.583 1.00 79.50 216 GLU A O 1
ATOM 1782 N N . SER A 1 217 ? 15.588 -10.207 -26.211 1.00 81.62 217 SER A N 1
ATOM 1783 C CA . SER A 1 217 ? 15.759 -8.966 -25.469 1.00 81.62 217 SER A CA 1
ATOM 1784 C C . SER A 1 217 ? 16.463 -9.229 -24.141 1.00 81.62 217 SER A C 1
ATOM 1786 O O . SER A 1 217 ? 16.049 -10.068 -23.352 1.00 81.62 217 SER A O 1
ATOM 1788 N N . ARG A 1 218 ? 17.507 -8.446 -23.857 1.00 81.25 218 ARG A N 1
ATOM 1789 C CA . ARG A 1 218 ? 18.188 -8.427 -22.547 1.00 81.25 218 ARG A CA 1
ATOM 1790 C C . ARG A 1 218 ? 17.564 -7.434 -21.562 1.00 81.25 218 ARG A C 1
ATOM 1792 O O . ARG A 1 218 ? 18.180 -7.088 -20.560 1.00 81.25 218 ARG A O 1
ATOM 1799 N N . ARG A 1 219 ? 16.406 -6.878 -21.915 1.00 82.56 219 ARG A N 1
ATOM 1800 C CA . ARG A 1 219 ? 15.644 -5.936 -21.089 1.00 82.56 219 ARG A CA 1
ATOM 1801 C C . ARG A 1 219 ? 14.557 -6.727 -20.361 1.00 82.56 219 ARG A C 1
ATOM 1803 O O . ARG A 1 219 ? 14.135 -7.753 -20.873 1.00 82.56 219 ARG A O 1
ATOM 1810 N N . GLY A 1 220 ? 14.105 -6.240 -19.213 1.00 86.94 220 GLY A N 1
ATOM 1811 C CA . GLY A 1 220 ? 13.104 -6.909 -18.380 1.00 86.94 220 GLY A CA 1
ATOM 1812 C C . GLY A 1 220 ? 13.579 -7.084 -16.938 1.00 86.94 220 GLY A C 1
ATOM 1813 O O . GLY A 1 220 ? 14.754 -7.323 -16.681 1.00 86.94 220 GLY A O 1
ATOM 1814 N N . GLY A 1 221 ? 12.664 -6.920 -15.985 1.00 90.81 221 GLY A N 1
ATOM 1815 C CA . GLY A 1 221 ? 12.987 -6.920 -14.556 1.00 90.81 221 GLY A CA 1
ATOM 1816 C C . GLY A 1 221 ? 13.549 -5.587 -14.055 1.00 90.81 221 GLY A C 1
ATOM 1817 O O . GLY A 1 221 ? 13.831 -4.673 -14.833 1.00 90.81 221 GLY A O 1
ATOM 1818 N N . LEU A 1 222 ? 13.696 -5.461 -12.734 1.00 91.19 222 LEU A N 1
ATOM 1819 C CA . LEU A 1 222 ? 14.098 -4.216 -12.065 1.00 91.19 222 LEU A CA 1
ATOM 1820 C C . LEU A 1 222 ? 15.538 -3.818 -12.387 1.00 91.19 222 LEU A C 1
ATOM 1822 O O . LEU A 1 222 ? 15.831 -2.639 -12.534 1.00 91.19 222 LEU A O 1
ATOM 1826 N N . THR A 1 223 ? 16.435 -4.791 -12.537 1.00 86.62 223 THR A N 1
ATOM 1827 C CA . THR A 1 223 ? 17.869 -4.553 -12.782 1.00 86.62 223 THR A CA 1
ATOM 1828 C C . THR A 1 223 ? 18.151 -3.926 -14.144 1.00 86.62 223 THR A C 1
ATOM 1830 O O . THR A 1 223 ? 19.224 -3.372 -14.353 1.00 86.62 223 THR A O 1
ATOM 1833 N N . THR A 1 224 ? 17.197 -3.990 -15.072 1.00 87.56 224 THR A N 1
ATOM 1834 C CA . THR A 1 224 ? 17.322 -3.388 -16.405 1.00 87.56 224 THR A CA 1
ATOM 1835 C C . THR A 1 224 ? 16.658 -2.015 -16.497 1.00 87.56 224 THR A C 1
ATOM 1837 O O . THR A 1 224 ? 16.724 -1.377 -17.551 1.00 87.56 224 THR A O 1
ATOM 1840 N N . GLN A 1 225 ? 16.025 -1.554 -15.411 1.00 88.81 225 GLN A N 1
ATOM 1841 C CA . GLN A 1 225 ? 15.329 -0.277 -15.383 1.00 88.81 225 GLN A CA 1
ATOM 1842 C C . GLN A 1 225 ? 16.305 0.888 -15.264 1.00 88.81 225 GLN A C 1
ATOM 1844 O O . GLN A 1 225 ? 17.228 0.880 -14.447 1.00 88.81 225 GLN A O 1
ATOM 1849 N N . ALA A 1 226 ? 16.044 1.942 -16.033 1.00 80.38 226 ALA A N 1
ATOM 1850 C CA . ALA A 1 226 ? 16.864 3.145 -16.046 1.00 80.38 226 ALA A CA 1
ATOM 1851 C C . ALA A 1 226 ? 16.971 3.793 -14.653 1.00 80.38 226 ALA A C 1
ATOM 1853 O O . ALA A 1 226 ? 18.032 4.293 -14.302 1.00 80.38 226 ALA A O 1
ATOM 1854 N N . GLY A 1 227 ? 15.899 3.759 -13.853 1.00 77.69 227 GLY A N 1
ATOM 1855 C CA . GLY A 1 227 ? 15.892 4.320 -12.497 1.00 77.69 227 GLY A CA 1
ATOM 1856 C C . GLY A 1 227 ? 16.662 3.510 -11.448 1.00 77.69 227 GLY A C 1
ATOM 1857 O O . GLY A 1 227 ? 17.009 4.065 -10.416 1.00 77.69 227 GLY A O 1
ATOM 1858 N N . VAL A 1 228 ? 16.929 2.224 -11.695 1.00 78.19 228 VAL A N 1
ATOM 1859 C CA . VAL A 1 228 ? 17.571 1.317 -10.722 1.00 78.19 228 VAL A CA 1
ATOM 1860 C C . VAL A 1 228 ? 19.073 1.178 -10.981 1.00 78.19 228 VAL A C 1
ATOM 1862 O O . VAL A 1 228 ? 19.841 0.935 -10.057 1.00 78.19 228 VAL A O 1
ATOM 1865 N N . PHE A 1 229 ? 19.506 1.326 -12.235 1.00 64.62 229 PHE A N 1
ATOM 1866 C CA . PHE A 1 229 ? 20.903 1.121 -12.635 1.00 64.62 229 PHE A CA 1
ATOM 1867 C C . PHE A 1 229 ? 21.787 2.384 -12.543 1.00 64.62 229 PHE A C 1
ATOM 1869 O O . PHE A 1 229 ? 22.990 2.297 -12.791 1.00 64.62 229 PHE A O 1
ATOM 1876 N N . MET A 1 230 ? 21.209 3.554 -12.245 1.00 57.34 230 MET A N 1
ATOM 1877 C CA . MET A 1 230 ? 21.918 4.846 -12.161 1.00 57.34 230 MET A CA 1
ATOM 1878 C C . MET A 1 230 ? 22.249 5.257 -10.734 1.00 57.34 230 MET A C 1
ATOM 1880 O O . MET A 1 230 ? 23.344 5.842 -10.562 1.00 57.34 230 MET A O 1
#

Secondary structure (DSSP, 8-state):
-HHHHHHHHHHHHHH--HHHHHHHHHHHHHTSHHHHS-----TTS--HHHHHHHHHHHHHSSPPPHHHHHHHHTT-TTSHHHHHHHHHHHHHSGGGHHHHHHHHHHHTTGGGGGT--TTHHHHHHHSTTGGGTHHHHHHHHHHHHHHHHHTT--GGGGTS-SEEEE-TTTHHHH---PPPP------S-TTS-HHHHHHHHHHHHHS-EEEEPPTT----SGGG-TTT--

Sequence (230 aa):
LTRFFDLAKERYEANENVLDAVQSALTVMLC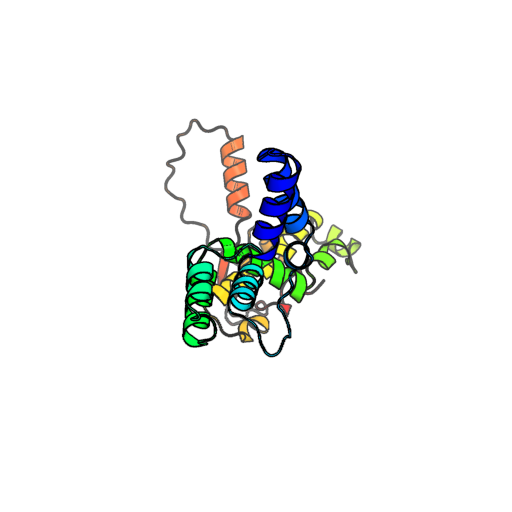SPKFLYKDEGDSLDLDEYAIASRLSYFLWNTLPDDRLIKLATEGKLKDPSVRSAEALRMLKDPRSQRFVTDFTEQWLELHKIDVVNPQAEILKYTFKGFAGLRPFMRRESIEFFKVILNENLSLLNFIESDFVVINQPLNQIYKVTIPEEMELPDMVNKKTPKLITNDEKKRRGEGFRKVMLDKESRRGGLTTQAGVFM

Foldseek 3Di:
DVVLVVQLVVQCVVPVDNVRSVVRSVVCVCPDCVNVDLCQDDPVDGALLSLQQCLCCQQQVDHGDPVSVVCSVVRNSVDPVVVVVVSVVSCPDPSSLCNLLVVQCVVLVLVCLVVDDPCVPVCCVVDPPVVVCSVVLSVQSSVQSVCCVVVVHDPCQQVFNQKGKHFQSCCVVVVDDDPDPPPPPPPPDPPDDPVVVVVVVVVRRSHIDIDGHDPPDPATHNCNGPSRVD